Protein AF-A0A0Q5UVK5-F1 (afdb_monomer_lite)

pLDDT: mean 88.74, std 13.56, range [33.62, 98.88]

Sequence (224 aa):
MYAQTEKFVWGEKEKLEKIKKLQDSTQWDKEMFQGDLTQTRPKLEQDGMNFGVFPGFKYKQGLGAGTNAERNYFGKTLYWNYFFGEKNNVNQEYLKDKNSEVFFTIVILTDTLDFSNEKYNMAYNVVSRNYPDKLGNGLLKTKNNSIEYTAFLTGDRKQFALVNLRLFDLDQGRLILIAPQKDGSLRSMQLQLPLTEYEKINDHIRSVIKQDEVKSFFLAKGNI

Secondary structure (DSSP, 8-state):
-----S-----HHHHHHHHHHHH-TTSB-HHHHHHHHHPPPPGGGTSSS-------B-----EEEEEEEEEEETTEEEEEEEEEEE--TTTHHHHTT-SEEEEEEEEEEES---GGGTTTTEEEEEEGGGTTSEEEEEEEE-SS-EEEEEEEE-TT--EEEEETTEEEEGGG-SEEEEEEBTTS-EEEEEE---S--GGGHHHHHHHHTTSHHHHHHHHSTTB-

Structure (mmCIF, N/CA/C/O backbone):
data_AF-A0A0Q5UVK5-F1
#
_entry.id   AF-A0A0Q5UVK5-F1
#
loop_
_atom_site.group_PDB
_atom_site.id
_atom_site.type_symbol
_atom_site.label_atom_id
_atom_site.label_alt_id
_atom_site.label_comp_id
_atom_site.label_asym_id
_atom_site.label_entity_id
_atom_site.label_seq_id
_atom_site.pdbx_PDB_ins_code
_atom_site.Cartn_x
_atom_site.Cartn_y
_atom_site.Cartn_z
_atom_site.occupancy
_atom_site.B_iso_or_equiv
_atom_site.auth_seq_id
_atom_site.auth_comp_id
_atom_site.auth_asym_id
_atom_site.auth_atom_id
_atom_site.pdbx_PDB_model_num
ATOM 1 N N . MET A 1 1 ? -2.592 -24.708 6.202 1.00 33.62 1 MET A N 1
ATOM 2 C CA . MET A 1 1 ? -3.985 -24.393 6.582 1.00 33.62 1 MET A CA 1
ATOM 3 C C . MET A 1 1 ? -4.003 -24.285 8.104 1.00 33.62 1 MET A C 1
ATOM 5 O O . MET A 1 1 ? -3.855 -25.305 8.758 1.00 33.62 1 MET A O 1
ATOM 9 N N . TYR A 1 2 ? -4.008 -23.077 8.676 1.00 34.06 2 TYR A N 1
ATOM 10 C CA . TYR A 1 2 ? -3.975 -22.898 10.135 1.00 34.06 2 TYR A CA 1
ATOM 11 C C . TYR A 1 2 ? -5.380 -22.569 10.634 1.00 34.06 2 TYR A C 1
ATOM 13 O O . TYR A 1 2 ? -5.931 -21.521 10.297 1.00 34.06 2 TYR A O 1
ATOM 21 N N . ALA A 1 3 ? -5.948 -23.502 11.399 1.00 34.84 3 ALA A N 1
ATOM 22 C CA . ALA A 1 3 ? -7.244 -23.377 12.046 1.00 34.84 3 ALA A CA 1
ATOM 23 C C . ALA A 1 3 ? -7.268 -22.159 12.984 1.00 34.84 3 ALA A C 1
ATOM 25 O O . ALA A 1 3 ? -6.339 -21.924 13.758 1.00 34.84 3 ALA A O 1
ATOM 26 N N . GLN A 1 4 ? -8.330 -21.363 12.878 1.00 40.25 4 GLN A N 1
ATOM 27 C CA . GLN A 1 4 ? -8.610 -20.245 13.768 1.00 40.25 4 GLN A CA 1
ATOM 28 C C . GLN A 1 4 ? -9.192 -20.795 15.076 1.00 40.25 4 GLN A C 1
ATOM 30 O O . GLN A 1 4 ? -10.376 -21.103 15.138 1.00 40.25 4 GLN A O 1
ATOM 35 N N . THR A 1 5 ? -8.373 -20.930 16.115 1.00 38.66 5 THR A N 1
ATOM 36 C CA . THR A 1 5 ? -8.866 -21.103 17.488 1.00 38.66 5 THR A CA 1
ATOM 37 C C . THR A 1 5 ? -9.286 -19.744 18.045 1.00 38.66 5 THR A C 1
ATOM 39 O O . THR A 1 5 ? -8.517 -18.789 17.938 1.00 38.66 5 THR A O 1
ATOM 42 N N . GLU A 1 6 ? -10.525 -19.699 18.540 1.00 44.03 6 GLU A N 1
ATOM 43 C CA . GLU A 1 6 ? -11.244 -18.653 19.290 1.00 44.03 6 GLU A CA 1
ATOM 44 C C . GLU A 1 6 ? -10.470 -17.345 19.530 1.00 44.03 6 GLU A C 1
ATOM 46 O O . GLU A 1 6 ? -9.555 -17.268 20.345 1.00 44.03 6 GLU A O 1
ATOM 51 N N . LYS A 1 7 ? -10.846 -16.299 18.783 1.00 52.81 7 LYS A N 1
ATOM 52 C CA . LYS A 1 7 ? -10.187 -14.985 18.769 1.00 52.81 7 LYS A CA 1
ATOM 53 C C . LYS A 1 7 ? -11.187 -13.911 19.183 1.00 52.81 7 LYS A C 1
ATOM 55 O O . LYS A 1 7 ? -12.382 -14.066 18.941 1.00 52.81 7 LYS A O 1
ATOM 60 N N . PHE A 1 8 ? -10.704 -12.780 19.693 1.00 54.09 8 PHE A N 1
ATOM 61 C CA . PHE A 1 8 ? -11.435 -11.521 19.546 1.00 54.09 8 PHE A CA 1
ATOM 62 C C . PHE A 1 8 ? -11.555 -11.243 18.040 1.00 54.09 8 PHE A C 1
ATOM 64 O O . PHE A 1 8 ? -10.640 -10.723 17.403 1.00 54.09 8 PHE A O 1
ATOM 71 N N . VAL A 1 9 ? -12.636 -11.734 17.440 1.00 62.62 9 VAL A N 1
ATOM 72 C CA . VAL A 1 9 ? -12.973 -11.507 16.041 1.00 62.62 9 VAL A CA 1
ATOM 73 C C . VAL A 1 9 ? -13.818 -10.250 16.026 1.00 62.62 9 VAL A C 1
ATOM 75 O O . VAL A 1 9 ? -14.832 -10.190 16.712 1.00 62.62 9 VAL A O 1
ATOM 78 N N . TRP A 1 10 ? -13.414 -9.254 15.242 1.00 75.94 10 TRP A N 1
ATOM 79 C CA . TRP A 1 10 ? -14.305 -8.162 14.878 1.00 75.94 10 TRP A CA 1
ATOM 80 C C . TRP A 1 10 ? -15.454 -8.746 14.046 1.00 75.94 10 TRP A C 1
ATOM 82 O O . TRP A 1 10 ? -15.340 -8.919 12.833 1.00 75.94 10 TRP A O 1
ATOM 92 N N . GLY A 1 11 ? -16.511 -9.177 14.721 1.00 84.56 11 GLY A N 1
ATOM 93 C CA . GLY A 1 11 ? -17.600 -9.940 14.149 1.00 84.56 11 GLY A CA 1
ATOM 94 C C . GLY A 1 11 ? -18.732 -9.048 13.666 1.00 84.56 11 GLY A C 1
ATOM 95 O O . GLY A 1 11 ? -18.636 -7.821 13.606 1.00 84.56 11 GLY A O 1
ATOM 96 N N . GLU A 1 12 ? -19.841 -9.687 13.311 1.00 89.31 12 GLU A N 1
ATOM 97 C CA . GLU A 1 12 ? -21.036 -8.987 12.839 1.00 89.31 12 GLU A CA 1
ATOM 98 C C . GLU A 1 12 ? -21.585 -8.016 13.891 1.00 89.31 12 GLU A C 1
ATOM 100 O O . GLU A 1 12 ? -21.982 -6.896 13.575 1.00 89.31 12 GLU A O 1
ATOM 105 N N . LYS A 1 13 ? -21.535 -8.411 15.168 1.00 91.88 13 LYS A N 1
ATOM 106 C CA . LYS A 1 13 ? -21.974 -7.571 16.281 1.00 91.88 13 LYS A CA 1
ATOM 107 C C . LYS A 1 13 ? -21.169 -6.271 16.348 1.00 91.88 13 LYS A C 1
ATOM 109 O O . LYS A 1 13 ? -21.760 -5.195 16.380 1.00 91.88 13 LYS A O 1
ATOM 114 N N . GLU A 1 14 ? -19.841 -6.353 16.312 1.00 90.31 14 GLU A N 1
ATOM 115 C CA . GLU A 1 14 ? -18.941 -5.198 16.376 1.00 90.31 14 GLU A CA 1
ATOM 116 C C . GLU A 1 14 ? -19.101 -4.289 15.146 1.00 90.31 14 GLU A C 1
ATOM 118 O O . GLU A 1 14 ? -19.080 -3.061 15.267 1.00 90.31 14 GLU A O 1
ATOM 123 N N . LYS A 1 15 ? -19.326 -4.870 13.958 1.00 90.50 15 LYS A N 1
ATOM 124 C CA . LYS A 1 15 ? -19.638 -4.120 12.728 1.00 90.50 15 LYS A CA 1
ATOM 125 C C . LYS A 1 15 ? -20.948 -3.338 12.853 1.00 90.50 15 LYS A C 1
ATOM 127 O O . LYS A 1 15 ? -20.983 -2.151 12.527 1.00 90.50 15 LYS A O 1
ATOM 132 N N . LEU A 1 16 ? -22.008 -3.962 13.366 1.00 93.00 16 LEU A N 1
ATOM 133 C CA . LEU A 1 16 ? -23.299 -3.302 13.581 1.00 93.00 16 LEU A CA 1
ATOM 134 C C . LEU A 1 16 ? -23.213 -2.210 14.654 1.00 93.00 16 LEU A C 1
ATOM 136 O O . LEU A 1 16 ? -23.770 -1.125 14.483 1.00 93.00 16 LEU A O 1
ATOM 140 N N . GLU A 1 17 ? -22.492 -2.459 15.748 1.00 91.50 17 GLU A N 1
ATOM 141 C CA . GLU A 1 17 ? -22.242 -1.454 16.786 1.00 91.50 17 GLU A CA 1
ATOM 142 C C . GLU A 1 17 ? -21.456 -0.254 16.247 1.00 91.50 17 GLU A C 1
ATOM 144 O O . GLU A 1 17 ? -21.794 0.888 16.564 1.00 91.50 17 GLU A O 1
ATOM 149 N N . LYS A 1 18 ? -20.451 -0.485 15.393 1.00 91.00 18 LYS A N 1
ATOM 150 C CA . LYS A 1 18 ? -19.712 0.583 14.705 1.00 91.00 18 LYS A CA 1
ATOM 151 C C . LYS A 1 18 ? -20.648 1.473 13.887 1.00 91.00 18 LYS A C 1
ATOM 153 O O . LYS A 1 18 ? -20.568 2.693 14.006 1.00 91.00 18 LYS A O 1
ATOM 158 N N . ILE A 1 19 ? -21.541 0.886 13.086 1.00 91.94 19 ILE A N 1
ATOM 159 C CA . ILE A 1 19 ? -22.500 1.647 12.267 1.00 91.94 19 ILE A CA 1
ATOM 160 C C . ILE A 1 19 ? -23.395 2.515 13.158 1.00 91.94 19 ILE A C 1
ATOM 162 O O . ILE A 1 19 ? -23.532 3.710 12.902 1.00 91.94 19 ILE A O 1
ATOM 166 N N . LYS A 1 20 ? -23.937 1.946 14.244 1.00 93.56 20 LYS A N 1
ATOM 167 C CA . LYS A 1 20 ? -24.764 2.692 15.206 1.00 93.56 20 LYS A CA 1
ATOM 168 C C . LYS A 1 20 ? -24.005 3.873 15.817 1.00 93.56 20 LYS A C 1
ATOM 170 O O . LYS A 1 20 ? -24.542 4.973 15.863 1.00 93.56 20 LYS A O 1
ATOM 175 N N . LYS A 1 21 ? -22.745 3.676 16.226 1.00 91.19 21 LYS A N 1
ATOM 176 C CA . LYS A 1 21 ? -21.894 4.750 16.773 1.00 91.19 21 LYS A CA 1
ATOM 177 C C . LYS A 1 21 ? -21.613 5.858 15.759 1.00 91.19 21 LYS A C 1
ATOM 179 O O . LYS A 1 21 ? -21.590 7.021 16.134 1.00 91.19 21 LYS A O 1
ATOM 184 N N . LEU A 1 22 ? -21.409 5.518 14.486 1.00 90.62 22 LEU A N 1
ATOM 185 C CA . LEU A 1 22 ? -21.203 6.516 13.430 1.00 90.62 22 LEU A CA 1
ATOM 186 C C . LEU A 1 22 ? -22.467 7.350 13.165 1.00 90.62 22 LEU A C 1
ATOM 188 O O . LEU A 1 22 ? -22.357 8.516 12.799 1.00 90.62 22 LEU A O 1
ATOM 192 N N . GLN A 1 23 ? -23.656 6.784 13.386 1.00 92.25 23 GLN A N 1
ATOM 193 C CA . GLN A 1 23 ? -24.941 7.477 13.229 1.00 92.25 23 GLN A CA 1
ATOM 194 C C . GLN A 1 23 ? -25.357 8.297 14.464 1.00 92.25 23 GLN A C 1
ATOM 196 O O . GLN A 1 23 ? -26.231 9.155 14.357 1.00 92.25 23 GLN A O 1
ATOM 201 N N . ASP A 1 24 ? -24.737 8.060 15.622 1.00 93.88 24 ASP A N 1
ATOM 202 C CA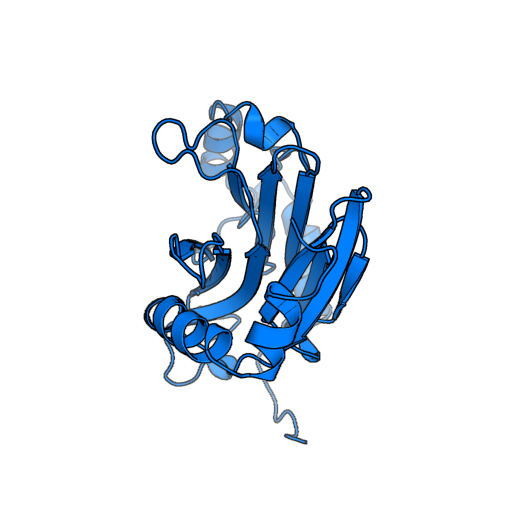 . ASP A 1 24 ? -25.027 8.761 16.873 1.00 93.88 24 ASP A CA 1
ATOM 203 C C . ASP A 1 24 ? -24.059 9.934 17.092 1.00 93.88 24 ASP A C 1
ATOM 205 O O . ASP A 1 24 ? -22.902 9.760 17.481 1.00 93.88 24 ASP A O 1
ATOM 209 N N . SER A 1 25 ? -24.556 11.157 16.894 1.00 93.50 25 SER A N 1
ATOM 210 C CA . SER A 1 25 ? -23.757 12.380 17.029 1.00 93.50 25 SER A CA 1
ATOM 211 C C . SER A 1 25 ? -23.243 12.657 18.445 1.00 93.50 25 SER A C 1
ATOM 213 O O . SER A 1 25 ? -22.324 13.464 18.615 1.00 93.50 25 SER A O 1
ATOM 215 N N . THR A 1 26 ? -23.775 11.975 19.466 1.00 94.31 26 THR A N 1
ATOM 216 C CA . THR A 1 26 ? -23.253 12.047 20.840 1.00 94.31 26 THR A CA 1
ATOM 217 C C . THR A 1 26 ? -21.945 11.273 21.012 1.00 94.31 26 THR A C 1
ATOM 219 O O . THR A 1 26 ? -21.185 11.558 21.936 1.00 94.31 26 THR A O 1
ATOM 222 N N . GLN A 1 27 ? -21.654 10.332 20.108 1.00 93.31 27 GLN A N 1
ATOM 223 C CA . GLN A 1 27 ? -20.454 9.490 20.127 1.00 93.31 27 GLN A CA 1
ATOM 224 C C . GLN A 1 27 ? -19.312 10.054 19.274 1.00 93.31 27 GLN A C 1
ATOM 226 O O . GLN A 1 27 ? -18.203 9.511 19.287 1.00 93.31 27 GLN A O 1
ATOM 231 N N . TRP A 1 28 ? -19.568 11.124 18.517 1.00 93.06 28 TRP A N 1
ATOM 232 C CA . TRP A 1 28 ? -18.586 11.705 17.612 1.00 93.06 28 TRP A CA 1
ATOM 233 C C . TRP A 1 28 ? -17.439 12.383 18.359 1.00 93.06 28 TRP A C 1
ATOM 235 O O . TRP A 1 28 ? -17.626 13.124 19.328 1.00 93.06 28 TRP A O 1
ATOM 245 N N . ASP A 1 29 ? -16.234 12.191 17.839 1.00 92.62 29 ASP A N 1
ATOM 246 C CA . ASP A 1 29 ? -15.060 12.959 18.207 1.00 92.62 29 ASP A CA 1
ATOM 247 C C . ASP A 1 29 ? -15.115 14.336 17.527 1.00 92.62 29 ASP A C 1
ATOM 249 O O . ASP A 1 29 ? -14.643 14.538 16.407 1.00 92.62 29 ASP A O 1
ATOM 253 N N . LYS A 1 30 ? -15.760 15.289 18.209 1.00 92.31 30 LYS A N 1
ATOM 254 C CA . LYS A 1 30 ? -15.963 16.655 17.705 1.00 92.31 30 LYS A CA 1
ATOM 255 C C . LYS A 1 30 ? -14.652 17.407 17.483 1.00 92.31 30 LYS A C 1
ATOM 257 O O . LYS A 1 30 ? -14.585 18.236 16.582 1.00 92.31 30 LYS A O 1
ATOM 262 N N . GLU A 1 31 ? -13.633 17.127 18.291 1.00 92.00 31 GLU A N 1
ATOM 263 C CA . GLU A 1 31 ? -12.322 17.767 18.172 1.00 92.00 31 GLU A CA 1
ATOM 264 C C . GLU A 1 31 ? -11.623 17.302 16.893 1.00 92.00 31 GLU A C 1
ATOM 266 O O . GLU A 1 31 ? -11.205 18.125 16.076 1.00 92.00 31 GLU A O 1
ATOM 271 N N . MET A 1 32 ? -11.598 15.986 16.662 1.00 89.50 32 MET A N 1
ATOM 272 C CA . MET A 1 32 ? -11.056 15.399 15.438 1.00 89.50 32 MET A CA 1
ATOM 273 C C . MET A 1 32 ? -11.801 15.885 14.187 1.00 89.50 32 MET A C 1
ATOM 275 O O . MET A 1 32 ? -11.169 16.274 13.206 1.00 89.50 32 MET A O 1
ATOM 279 N N . PHE A 1 33 ? -13.136 15.912 14.234 1.00 91.06 33 PHE A N 1
ATOM 280 C CA . PHE A 1 33 ? -13.962 16.375 13.119 1.00 91.06 33 PHE A CA 1
ATOM 281 C C . PHE A 1 33 ? -13.711 17.851 12.779 1.00 91.06 33 PHE A C 1
ATOM 283 O O . PHE A 1 33 ? -13.552 18.199 11.610 1.00 91.06 33 PHE A O 1
ATOM 290 N N . GLN A 1 34 ? -13.615 18.722 13.790 1.00 91.50 34 GLN A N 1
ATOM 291 C CA . GLN A 1 34 ? -13.322 20.138 13.569 1.00 91.50 34 GLN A CA 1
ATOM 292 C C . GLN A 1 34 ? -11.908 20.349 13.012 1.00 91.50 34 GLN A C 1
ATOM 294 O O . GLN A 1 34 ? -11.711 21.189 12.133 1.00 91.50 34 GLN A O 1
ATOM 299 N N . GLY A 1 35 ? -10.934 19.561 13.478 1.00 88.88 35 GLY A N 1
ATOM 300 C CA . GLY A 1 35 ? -9.592 19.532 12.900 1.00 88.88 35 GLY A CA 1
ATOM 301 C C . GLY A 1 35 ? -9.621 19.208 11.405 1.00 88.88 35 GLY A C 1
ATOM 302 O O . GLY A 1 35 ? -9.049 19.945 10.605 1.00 88.88 35 GLY A O 1
ATOM 303 N N . ASP A 1 36 ? -10.363 18.173 11.011 1.00 87.56 36 ASP A N 1
ATOM 304 C CA . ASP A 1 36 ? -10.471 17.754 9.609 1.00 87.56 36 ASP A CA 1
ATOM 305 C C . ASP A 1 36 ? -11.130 18.805 8.704 1.00 87.56 36 ASP A C 1
ATOM 307 O O . ASP A 1 36 ? -10.728 18.948 7.549 1.00 87.56 36 ASP A O 1
ATOM 311 N N . LEU A 1 37 ? -12.108 19.562 9.217 1.00 88.12 37 LEU A N 1
ATOM 312 C CA . LEU A 1 37 ? -12.766 20.652 8.481 1.00 88.12 37 LEU A CA 1
ATOM 313 C C . LEU A 1 37 ? -11.824 21.822 8.166 1.00 88.12 37 LEU A C 1
ATOM 315 O O . LEU A 1 37 ? -12.062 22.560 7.213 1.00 88.12 37 LEU A O 1
ATOM 319 N N . THR A 1 38 ? -10.774 22.010 8.966 1.00 86.44 38 THR A N 1
ATOM 320 C CA . THR A 1 38 ? -9.855 23.155 8.840 1.00 86.44 38 THR A CA 1
ATOM 321 C C . THR A 1 38 ? -8.577 22.837 8.070 1.00 86.44 38 THR A C 1
ATOM 323 O O . THR A 1 38 ? -7.815 23.748 7.746 1.00 86.44 38 THR A O 1
ATOM 326 N N . GLN A 1 39 ? -8.332 21.567 7.738 1.00 79.31 39 GLN A N 1
ATOM 327 C CA . GLN A 1 39 ? -7.142 21.171 6.993 1.00 79.31 39 GLN A CA 1
ATOM 328 C C . GLN A 1 39 ? -7.264 21.483 5.498 1.00 79.31 39 GLN A C 1
ATOM 330 O O . GLN A 1 39 ? -8.091 20.916 4.781 1.00 79.31 39 GLN A O 1
ATOM 335 N N . THR A 1 40 ? -6.357 22.323 4.997 1.00 67.94 40 THR A N 1
ATOM 336 C CA . THR A 1 40 ? -6.152 22.518 3.558 1.00 67.94 40 THR A CA 1
ATOM 337 C C . THR A 1 40 ? -5.405 21.319 2.978 1.00 67.94 40 THR A C 1
ATOM 339 O O . THR A 1 40 ? -4.272 21.041 3.371 1.00 67.94 40 THR A O 1
ATOM 342 N N . ARG A 1 41 ? -6.015 20.616 2.019 1.00 68.31 41 ARG A N 1
ATOM 343 C CA . ARG A 1 41 ? -5.406 19.436 1.386 1.00 68.31 41 ARG A CA 1
ATOM 344 C C . ARG A 1 41 ? -4.606 19.807 0.136 1.00 68.31 41 ARG A C 1
ATOM 346 O O . ARG A 1 41 ? -5.061 20.662 -0.629 1.00 68.31 41 ARG A O 1
ATOM 353 N N . PRO A 1 42 ? -3.446 19.173 -0.112 1.00 63.50 42 PRO A N 1
ATOM 354 C CA . PRO A 1 42 ? -2.701 19.338 -1.354 1.00 63.50 42 PRO A CA 1
ATOM 355 C C . PRO A 1 42 ? -3.561 19.046 -2.588 1.00 63.50 42 PRO A C 1
ATOM 357 O O . PRO A 1 42 ? -4.343 18.101 -2.602 1.00 63.50 42 PRO A O 1
ATOM 360 N N . LYS A 1 43 ? -3.360 19.813 -3.665 1.00 59.88 43 LYS A N 1
ATOM 361 C CA . LYS A 1 43 ? -4.094 19.652 -4.931 1.00 59.88 43 LYS A CA 1
ATOM 362 C C . LYS A 1 43 ? -3.966 18.243 -5.526 1.00 59.88 43 LYS A C 1
ATOM 364 O O . LYS A 1 43 ? -4.927 17.729 -6.070 1.00 59.88 43 LYS A O 1
ATOM 369 N N . LEU A 1 44 ? -2.814 17.587 -5.381 1.00 57.72 44 LEU A N 1
ATOM 370 C CA . LEU A 1 44 ? -2.615 16.236 -5.915 1.00 57.72 44 LEU A CA 1
ATOM 371 C C . LEU A 1 44 ? -3.389 15.151 -5.143 1.00 57.72 44 LEU A C 1
ATOM 373 O O . LEU A 1 44 ? -3.720 14.121 -5.718 1.00 57.72 44 LEU A O 1
ATOM 377 N N . GLU A 1 45 ? -3.738 15.392 -3.873 1.00 59.16 45 GLU A N 1
ATOM 378 C CA . GLU A 1 45 ? -4.691 14.540 -3.142 1.00 59.16 45 GLU A CA 1
ATOM 379 C C . GLU A 1 45 ? -6.131 14.708 -3.660 1.00 59.16 45 GLU A C 1
ATOM 381 O O . GLU A 1 45 ? -6.992 13.897 -3.326 1.00 59.16 45 GLU A O 1
ATOM 386 N N . GLN A 1 46 ? -6.391 15.739 -4.476 1.00 59.59 46 GLN A N 1
ATOM 387 C CA . GLN A 1 46 ? -7.684 15.998 -5.122 1.00 59.59 46 GLN A CA 1
ATOM 388 C C . GLN A 1 46 ? -7.771 15.420 -6.546 1.00 59.59 46 GLN A C 1
ATOM 390 O O . GLN A 1 46 ? -8.862 15.309 -7.094 1.00 59.59 46 GLN A O 1
ATOM 395 N N . ASP A 1 47 ? -6.635 15.052 -7.153 1.00 63.62 47 ASP A N 1
ATOM 396 C CA . ASP A 1 47 ? -6.583 14.466 -8.502 1.00 63.62 47 ASP A CA 1
ATOM 397 C C . ASP A 1 47 ? -6.925 12.958 -8.506 1.00 63.62 47 ASP A C 1
ATOM 399 O O . ASP A 1 47 ? -7.054 12.368 -9.575 1.00 63.62 47 ASP A O 1
ATOM 403 N N . GLY A 1 48 ? -7.051 12.330 -7.330 1.00 68.81 48 GLY A N 1
ATOM 404 C CA . GLY A 1 48 ? -7.437 10.925 -7.157 1.00 68.81 48 GLY A CA 1
ATOM 405 C C . GLY A 1 48 ? -8.778 10.763 -6.434 1.00 68.81 48 GLY A C 1
ATOM 406 O O . GLY A 1 48 ? -9.695 11.571 -6.580 1.00 68.81 48 GLY A O 1
ATOM 407 N N . MET A 1 49 ? -8.907 9.716 -5.610 1.00 75.00 49 MET A N 1
ATOM 408 C CA . MET A 1 49 ? -10.083 9.562 -4.750 1.00 75.00 49 MET A CA 1
ATOM 409 C C . MET A 1 49 ? -10.103 10.666 -3.685 1.00 75.00 49 MET A C 1
ATOM 411 O O . MET A 1 49 ? -9.305 10.660 -2.748 1.00 75.00 49 MET A O 1
ATOM 415 N N . ASN A 1 50 ? -11.038 11.605 -3.835 1.00 74.12 50 ASN A N 1
ATOM 416 C CA . ASN A 1 50 ? -11.184 12.741 -2.932 1.00 74.12 50 ASN A CA 1
ATOM 417 C C . ASN A 1 50 ? -11.447 12.290 -1.493 1.00 74.12 50 ASN A C 1
ATOM 419 O O . ASN A 1 50 ? -12.404 11.563 -1.214 1.00 74.12 50 ASN A O 1
ATOM 423 N N . PHE A 1 51 ? -10.639 12.787 -0.559 1.00 76.00 51 PHE A N 1
ATOM 424 C CA . PHE A 1 51 ? -10.893 12.580 0.859 1.00 76.00 51 PHE A CA 1
ATOM 425 C C . PHE A 1 51 ? -12.072 13.451 1.308 1.00 76.00 51 PHE A C 1
ATOM 427 O O . PHE A 1 51 ? -11.979 14.680 1.334 1.00 76.00 51 PHE A O 1
ATOM 434 N N . GLY A 1 52 ? -13.163 12.809 1.723 1.00 81.56 52 GLY A N 1
ATOM 435 C CA . GLY A 1 52 ? -14.283 13.472 2.388 1.00 81.56 52 GLY A CA 1
ATOM 436 C C . GLY A 1 52 ? -14.062 13.608 3.896 1.00 81.56 52 GLY A C 1
ATOM 437 O O . GLY A 1 52 ? -13.507 12.715 4.536 1.00 81.56 52 GLY A O 1
ATOM 438 N N . VAL A 1 53 ? -14.501 14.725 4.475 1.00 86.81 53 VAL A N 1
ATOM 439 C CA . VAL A 1 53 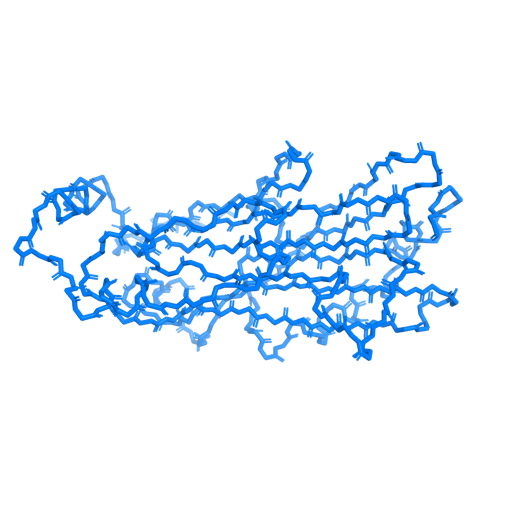? -14.498 14.928 5.929 1.00 86.81 53 VAL A CA 1
ATOM 440 C C . VAL A 1 53 ? -15.801 14.375 6.497 1.00 86.81 53 VAL A C 1
ATOM 442 O O . VAL A 1 53 ? -16.878 14.891 6.207 1.00 86.81 53 VAL A O 1
ATOM 445 N N . PHE A 1 54 ? -15.696 13.320 7.301 1.00 88.81 54 PHE A N 1
ATOM 446 C CA . PHE A 1 54 ? -16.833 12.653 7.932 1.00 88.81 54 PHE A CA 1
ATOM 447 C C . PHE A 1 54 ? -16.612 12.566 9.445 1.00 88.81 54 PHE A C 1
ATOM 449 O O . PHE A 1 54 ? -15.469 12.401 9.881 1.00 88.81 54 PHE A O 1
ATOM 456 N N . PRO A 1 55 ? -17.676 12.651 10.258 1.00 87.81 55 PRO A N 1
ATOM 457 C CA . PRO A 1 55 ? -17.555 12.419 11.687 1.00 87.81 55 PRO A CA 1
ATOM 458 C C . PRO A 1 55 ? -17.154 10.965 11.975 1.00 87.81 55 PRO A C 1
ATOM 460 O O . PRO A 1 55 ? -17.640 10.029 11.341 1.00 87.81 55 PRO A O 1
ATOM 463 N N . GLY A 1 56 ? -16.279 10.781 12.961 1.00 87.19 56 GLY A N 1
ATOM 464 C CA . GLY A 1 56 ? -15.885 9.479 13.504 1.00 87.19 56 GLY A CA 1
ATOM 465 C C . GLY A 1 56 ? -16.016 9.468 15.025 1.00 87.19 56 GLY A C 1
ATOM 466 O O . GLY A 1 56 ? -16.215 10.514 15.632 1.00 87.19 56 GLY A O 1
ATOM 467 N N . PHE A 1 57 ? -15.912 8.300 15.658 1.00 88.94 57 PHE A N 1
ATOM 468 C CA . PHE A 1 57 ? -15.847 8.177 17.123 1.00 88.94 57 PHE A CA 1
ATOM 469 C C . PHE A 1 57 ? -14.390 8.167 17.608 1.00 88.94 57 PHE A C 1
ATOM 471 O O . PHE A 1 57 ? -13.472 8.052 16.803 1.00 88.94 57 PHE A O 1
ATOM 478 N N . LYS A 1 58 ? -14.156 8.268 18.921 1.00 88.25 58 LYS A N 1
ATOM 479 C CA . LYS A 1 58 ? -12.798 8.260 19.494 1.00 88.25 58 LYS A CA 1
ATOM 480 C C . LYS A 1 58 ? -12.099 6.909 19.302 1.00 88.25 58 LYS A C 1
ATOM 482 O O . LYS A 1 58 ? -12.656 5.866 19.641 1.00 88.25 58 LYS A O 1
ATOM 487 N N . TYR A 1 59 ? -10.851 6.931 18.839 1.00 87.25 59 TYR A N 1
ATOM 488 C CA . TYR A 1 59 ? -9.986 5.750 18.727 1.00 87.25 59 TYR A CA 1
ATOM 489 C C . TYR A 1 59 ? -8.505 6.130 18.859 1.00 87.25 59 TYR A C 1
ATOM 491 O O . TYR A 1 59 ? -8.123 7.288 18.692 1.00 87.25 59 TYR A O 1
ATOM 499 N N . LYS A 1 60 ? -7.649 5.138 19.134 1.00 83.50 60 LYS A N 1
ATOM 500 C CA . LYS A 1 60 ? -6.193 5.319 19.112 1.00 83.50 60 LYS A CA 1
ATOM 501 C C . LYS A 1 60 ? -5.680 5.189 17.677 1.00 83.50 60 LYS A C 1
ATOM 503 O O . LYS A 1 60 ? -5.895 4.160 17.037 1.00 83.50 60 LYS A O 1
ATOM 508 N N . GLN A 1 61 ? -4.995 6.220 17.187 1.00 79.50 61 GLN A N 1
ATOM 509 C CA . GLN A 1 61 ? -4.330 6.171 15.885 1.00 79.50 61 GLN A CA 1
ATOM 510 C C . GLN A 1 61 ? -3.217 5.109 15.878 1.00 79.50 61 GLN A C 1
ATOM 512 O O . GLN A 1 61 ? -2.628 4.807 16.913 1.00 79.50 61 GLN A O 1
ATOM 517 N N . GLY A 1 62 ? -2.966 4.524 14.709 1.00 86.69 62 GLY A N 1
ATOM 518 C CA . GLY A 1 62 ? -1.995 3.441 14.524 1.00 86.69 62 GLY A CA 1
ATOM 519 C C . GLY A 1 62 ? -1.977 2.970 13.073 1.00 86.69 62 GLY A C 1
ATOM 520 O O . GLY A 1 62 ? -2.075 1.775 12.798 1.00 86.69 62 GLY A O 1
ATOM 521 N N . LEU A 1 63 ? -1.989 3.925 12.145 1.00 93.69 63 LEU A N 1
ATOM 522 C CA . LEU A 1 63 ? -2.005 3.709 10.702 1.00 93.69 63 LEU A CA 1
ATOM 523 C C . LEU A 1 63 ? -1.006 4.682 10.085 1.00 93.69 63 LEU A C 1
ATOM 525 O O . LEU A 1 63 ? -1.037 5.869 10.404 1.00 93.69 63 LEU A O 1
ATOM 529 N N . GLY A 1 64 ? -0.154 4.180 9.203 1.00 94.50 64 GLY A N 1
ATOM 530 C CA . GLY A 1 64 ? 0.863 4.980 8.545 1.00 94.50 64 GLY A CA 1
ATOM 531 C C . GLY A 1 64 ? 1.150 4.505 7.131 1.00 94.50 64 GLY A C 1
ATOM 532 O O . GLY A 1 64 ? 0.650 3.474 6.670 1.00 94.50 64 GLY A O 1
ATOM 533 N N . ALA A 1 65 ? 1.968 5.294 6.449 1.00 95.56 65 ALA A N 1
ATOM 534 C CA . ALA A 1 65 ? 2.461 5.017 5.114 1.00 95.56 65 ALA A CA 1
ATOM 535 C C . ALA A 1 65 ? 3.960 5.291 5.051 1.00 95.56 65 ALA A C 1
ATOM 537 O O . ALA A 1 65 ? 4.478 6.114 5.806 1.00 95.56 65 ALA A O 1
ATOM 538 N N . GLY A 1 66 ? 4.642 4.637 4.122 1.00 94.69 66 GLY A N 1
ATOM 539 C CA . GLY A 1 66 ? 6.021 4.963 3.799 1.00 94.69 66 GLY A CA 1
ATOM 540 C C . GLY A 1 66 ? 6.312 4.771 2.323 1.00 94.69 66 GLY A C 1
ATOM 541 O O . GLY A 1 66 ? 5.581 4.091 1.601 1.00 94.69 66 GLY A O 1
ATOM 542 N N . THR A 1 67 ? 7.382 5.409 1.867 1.00 94.62 67 THR A N 1
ATOM 543 C CA . THR A 1 67 ? 7.806 5.391 0.467 1.00 94.62 67 THR A CA 1
ATOM 544 C C . THR A 1 67 ? 9.311 5.291 0.366 1.00 94.62 67 THR A C 1
ATOM 546 O O . THR A 1 67 ? 10.029 5.756 1.251 1.00 94.62 67 THR A O 1
ATOM 549 N N . ASN A 1 68 ? 9.804 4.720 -0.725 1.00 94.75 68 ASN A N 1
ATOM 550 C CA . ASN A 1 68 ? 11.219 4.769 -1.078 1.00 94.75 68 ASN A CA 1
ATOM 551 C C . ASN A 1 68 ? 11.363 4.497 -2.588 1.00 94.75 68 ASN A C 1
ATOM 553 O O . ASN A 1 68 ? 10.373 4.264 -3.285 1.00 94.75 68 ASN A O 1
ATOM 557 N N . ALA A 1 69 ? 12.581 4.576 -3.112 1.00 94.38 69 ALA A N 1
ATOM 558 C CA . ALA A 1 69 ? 12.850 4.347 -4.522 1.00 94.38 69 ALA A CA 1
ATOM 559 C C . ALA A 1 69 ? 14.232 3.729 -4.761 1.00 94.38 69 ALA A C 1
ATOM 561 O O . ALA A 1 69 ? 15.174 3.918 -3.990 1.00 94.38 69 ALA A O 1
ATOM 562 N N . GLU A 1 70 ? 14.356 3.034 -5.889 1.00 95.31 70 GLU A N 1
ATOM 563 C CA . GLU A 1 70 ? 15.616 2.591 -6.473 1.00 95.31 70 GLU A CA 1
ATOM 564 C C . GLU A 1 70 ? 15.811 3.332 -7.795 1.00 95.31 70 GLU A C 1
ATOM 566 O O . GLU A 1 70 ? 15.105 3.078 -8.771 1.00 95.31 70 GLU A O 1
ATOM 571 N N . ARG A 1 71 ? 16.736 4.297 -7.810 1.00 91.56 71 ARG A N 1
ATOM 572 C CA . ARG A 1 71 ? 16.913 5.220 -8.943 1.00 91.56 71 ARG A CA 1
ATOM 573 C C . ARG A 1 71 ? 17.738 4.625 -10.078 1.00 91.56 71 ARG A C 1
ATOM 575 O O . ARG A 1 71 ? 17.638 5.117 -11.196 1.00 91.56 71 ARG A O 1
ATOM 582 N N . ASN A 1 72 ? 18.527 3.586 -9.802 1.00 91.50 72 ASN A N 1
ATOM 583 C CA . ASN A 1 72 ? 19.365 2.931 -10.800 1.00 91.50 72 ASN A CA 1
ATOM 584 C C . ASN A 1 72 ? 19.112 1.419 -10.844 1.00 91.50 72 ASN A C 1
ATOM 586 O O . ASN A 1 72 ? 20.020 0.595 -10.725 1.00 91.50 72 ASN A O 1
ATOM 590 N N . TYR A 1 73 ? 17.850 1.045 -11.030 1.00 95.12 73 TYR A N 1
ATOM 591 C CA . TYR A 1 73 ? 17.458 -0.333 -11.272 1.00 95.12 73 TYR A CA 1
ATOM 592 C C . TYR A 1 73 ? 17.727 -0.697 -12.737 1.00 95.12 73 TYR A C 1
ATOM 594 O O . TYR A 1 73 ? 16.843 -0.592 -13.584 1.00 95.12 73 TYR A O 1
ATOM 602 N N . PHE A 1 74 ? 18.970 -1.067 -13.060 1.00 94.81 74 PHE A N 1
ATOM 603 C CA . PHE A 1 74 ? 19.403 -1.368 -14.436 1.00 94.81 74 PHE A CA 1
ATOM 604 C C . PHE A 1 74 ? 19.070 -0.233 -15.427 1.00 94.81 74 PHE A C 1
ATOM 606 O O . PHE A 1 74 ? 18.526 -0.466 -16.506 1.00 94.81 74 PHE A O 1
ATOM 613 N N . GLY A 1 75 ? 19.349 1.016 -15.037 1.00 92.81 75 GLY A N 1
ATOM 614 C CA . GLY A 1 75 ? 19.023 2.204 -15.835 1.00 92.81 75 GLY A CA 1
ATOM 615 C C . GLY A 1 75 ? 17.546 2.620 -15.810 1.00 92.81 75 GLY A C 1
ATOM 616 O O . GLY A 1 75 ? 17.174 3.565 -16.500 1.00 92.81 75 GLY A O 1
ATOM 617 N N . LYS A 1 76 ? 16.703 1.942 -15.022 1.00 94.12 76 LYS A N 1
ATOM 618 C CA . LYS A 1 76 ? 15.311 2.320 -14.749 1.00 94.12 76 LYS A CA 1
ATOM 619 C C . LYS A 1 76 ? 15.148 2.806 -13.315 1.00 94.12 76 LYS A C 1
ATOM 621 O O . LYS A 1 76 ? 16.031 2.640 -12.474 1.00 94.12 76 LYS A O 1
ATOM 626 N N . THR A 1 77 ? 13.985 3.374 -13.025 1.00 94.88 77 THR A N 1
ATOM 627 C CA . THR A 1 77 ? 13.633 3.821 -11.684 1.00 94.88 77 THR A CA 1
ATOM 628 C C . THR A 1 77 ? 12.411 3.067 -11.171 1.00 94.88 77 THR A C 1
ATOM 630 O O . THR A 1 77 ? 11.371 3.023 -11.825 1.00 94.88 77 THR A O 1
ATOM 633 N N . LEU A 1 78 ? 12.534 2.486 -9.979 1.00 96.94 78 LEU A N 1
ATOM 634 C CA . LEU A 1 78 ? 11.418 1.895 -9.248 1.00 96.94 78 LEU A CA 1
ATOM 635 C C . LEU A 1 78 ? 11.054 2.804 -8.079 1.00 96.94 78 LEU A C 1
ATOM 637 O O . LEU A 1 78 ? 11.918 3.176 -7.290 1.00 96.94 78 LEU A O 1
ATOM 641 N N . TYR A 1 79 ? 9.778 3.129 -7.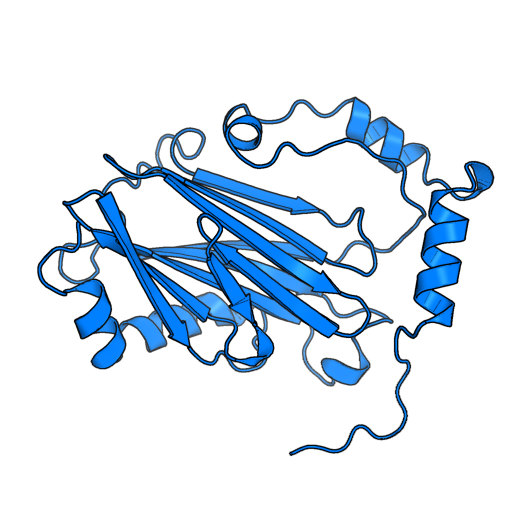953 1.00 95.94 79 TYR A N 1
ATOM 642 C CA . TYR A 1 79 ? 9.197 3.759 -6.774 1.00 95.94 79 TYR A CA 1
ATOM 643 C C . TYR A 1 79 ? 8.396 2.715 -6.010 1.00 95.94 79 TYR A C 1
ATOM 645 O O . TYR A 1 79 ? 7.782 1.848 -6.626 1.00 95.94 79 TYR A O 1
ATOM 653 N N . TRP A 1 80 ? 8.344 2.797 -4.688 1.00 96.81 80 TRP A N 1
ATOM 654 C CA . TRP A 1 80 ? 7.383 2.005 -3.938 1.00 96.81 80 TRP A CA 1
ATOM 655 C C . TRP A 1 80 ? 6.752 2.771 -2.793 1.00 96.81 80 TRP A C 1
ATOM 657 O O . TRP A 1 80 ? 7.367 3.641 -2.175 1.00 96.81 80 TRP A O 1
ATOM 667 N N . ASN A 1 81 ? 5.514 2.385 -2.509 1.00 97.25 81 ASN A N 1
ATOM 668 C CA . ASN A 1 81 ? 4.720 2.845 -1.387 1.00 97.25 81 ASN A CA 1
ATOM 669 C C . ASN A 1 81 ? 4.163 1.636 -0.632 1.00 97.25 81 ASN A C 1
ATOM 671 O O . ASN A 1 81 ? 3.929 0.570 -1.206 1.00 97.25 81 ASN A O 1
ATOM 675 N N . TYR A 1 82 ? 3.966 1.793 0.668 1.00 98.25 82 TYR A N 1
ATOM 676 C CA . TYR A 1 82 ? 3.343 0.782 1.505 1.00 98.25 82 TYR A CA 1
ATOM 677 C C . TYR A 1 82 ? 2.494 1.425 2.592 1.00 98.25 82 TYR A C 1
ATOM 679 O O . TYR A 1 82 ? 2.779 2.532 3.053 1.00 98.25 82 TYR A O 1
ATOM 687 N N . PHE A 1 83 ? 1.480 0.683 3.035 1.00 98.00 83 PHE A N 1
ATOM 688 C CA . PHE A 1 83 ? 0.614 1.055 4.147 1.00 98.00 83 PHE A CA 1
ATOM 689 C C . PHE A 1 83 ? 0.735 0.039 5.270 1.00 98.00 83 PHE A C 1
ATOM 691 O O . PHE A 1 83 ? 0.793 -1.176 5.037 1.00 98.00 83 PHE A O 1
ATOM 698 N N . PHE A 1 84 ? 0.760 0.540 6.500 1.00 97.38 84 PHE A N 1
ATOM 699 C CA . PHE A 1 84 ? 0.952 -0.290 7.675 1.00 97.38 84 PHE A CA 1
ATOM 700 C C . PHE A 1 84 ? 0.027 0.093 8.821 1.00 97.38 84 PHE A C 1
ATOM 702 O O . PHE A 1 84 ? -0.369 1.244 8.974 1.00 97.38 84 PHE A O 1
ATOM 709 N N . GLY A 1 85 ? -0.310 -0.897 9.641 1.00 95.81 85 GLY A N 1
ATOM 710 C CA . GLY A 1 85 ? -1.005 -0.695 10.902 1.00 95.81 85 GLY A CA 1
ATOM 711 C C . GLY A 1 85 ? -0.129 -1.093 12.080 1.00 95.81 85 GLY A C 1
ATOM 712 O O . GLY A 1 85 ? 0.551 -2.114 12.029 1.00 95.81 85 GLY A O 1
ATOM 713 N N . GLU A 1 86 ? -0.182 -0.321 13.154 1.00 95.69 86 GLU A N 1
ATOM 714 C CA . GLU A 1 86 ? 0.456 -0.667 14.422 1.00 95.69 86 GLU A CA 1
ATOM 715 C C . GLU A 1 86 ? -0.375 -1.691 15.205 1.00 95.69 86 GLU A C 1
ATOM 717 O O . GLU A 1 86 ? -1.565 -1.919 14.933 1.00 95.69 86 GLU A O 1
ATOM 722 N N . LYS A 1 87 ? 0.268 -2.314 16.194 1.00 93.56 87 LYS A N 1
ATOM 723 C CA . LYS A 1 87 ? -0.380 -3.198 17.157 1.00 93.56 87 LYS A CA 1
ATOM 724 C C . LYS A 1 87 ? -1.403 -2.438 17.998 1.00 93.56 87 LYS A C 1
ATOM 726 O O . LYS A 1 87 ? -1.115 -1.407 18.603 1.00 93.56 87 LYS A O 1
ATOM 731 N N . ASN A 1 88 ? -2.606 -2.992 18.069 1.00 90.31 88 ASN A N 1
ATOM 732 C CA . ASN A 1 88 ? -3.712 -2.514 18.881 1.00 90.31 88 ASN A CA 1
ATOM 733 C C . ASN A 1 88 ? -4.593 -3.687 19.344 1.00 90.31 88 ASN A C 1
ATOM 735 O O . ASN A 1 88 ? -4.367 -4.842 18.990 1.00 90.31 88 ASN A O 1
ATOM 739 N N . ASN A 1 89 ? -5.636 -3.379 20.109 1.00 88.94 89 ASN A N 1
ATOM 740 C CA . ASN A 1 89 ? -6.598 -4.349 20.635 1.00 88.94 89 ASN A CA 1
ATOM 741 C C . ASN A 1 89 ? -7.311 -5.203 19.565 1.00 88.94 89 ASN A C 1
ATOM 743 O O . ASN A 1 89 ? -7.784 -6.286 19.885 1.00 88.94 89 ASN A O 1
ATOM 747 N N . VAL A 1 90 ? -7.386 -4.749 18.310 1.00 88.44 90 VAL A N 1
ATOM 748 C CA . VAL A 1 90 ? -8.043 -5.474 17.209 1.00 88.44 90 VAL A CA 1
ATOM 749 C C . VAL A 1 90 ? -7.098 -6.472 16.533 1.00 88.44 90 VAL A C 1
ATOM 751 O O . VAL A 1 90 ? -7.551 -7.501 16.041 1.00 88.44 90 VAL A O 1
ATOM 754 N N . ASN A 1 91 ? -5.788 -6.201 16.488 1.00 90.88 91 ASN A N 1
ATOM 755 C CA . ASN A 1 91 ? -4.821 -7.041 15.765 1.00 90.88 91 ASN A CA 1
ATOM 756 C C . ASN A 1 91 ? -3.707 -7.653 16.634 1.00 90.88 91 ASN A C 1
ATOM 758 O O . ASN A 1 91 ? -2.906 -8.417 16.099 1.00 90.88 91 ASN A O 1
ATOM 762 N N . GLN A 1 92 ? -3.648 -7.382 17.942 1.00 91.81 92 GLN A N 1
ATOM 763 C CA . GLN A 1 92 ? -2.577 -7.875 18.821 1.00 91.81 92 GLN A CA 1
ATOM 764 C C . GLN A 1 92 ? -2.392 -9.399 18.773 1.00 91.81 92 GLN A C 1
ATOM 766 O O . GLN A 1 92 ? -1.261 -9.863 18.639 1.00 91.81 92 GLN A O 1
ATOM 771 N N . GLU A 1 93 ? -3.485 -10.166 18.756 1.00 90.44 93 GLU A N 1
ATOM 772 C CA . GLU A 1 93 ? -3.446 -11.634 18.666 1.00 90.44 93 GLU A CA 1
ATOM 773 C C . GLU A 1 93 ? -2.882 -12.124 17.326 1.00 90.44 93 GLU A C 1
ATOM 775 O O . GLU A 1 93 ? -2.193 -13.141 17.247 1.00 90.44 93 GLU A O 1
ATOM 780 N N . TYR A 1 94 ? -3.165 -11.390 16.246 1.00 91.19 94 TYR A N 1
ATOM 781 C CA . TYR A 1 94 ? -2.632 -11.698 14.921 1.00 91.19 94 TYR A CA 1
ATOM 782 C C . TYR A 1 94 ? -1.136 -11.379 14.830 1.00 91.19 94 TYR A C 1
ATOM 784 O O . TYR A 1 94 ? -0.376 -12.157 14.253 1.00 91.19 94 TYR A O 1
ATOM 792 N N . LEU A 1 95 ? -0.715 -10.252 15.411 1.00 92.81 95 LEU A N 1
ATOM 793 C CA . LEU A 1 95 ? 0.668 -9.783 15.347 1.00 92.81 95 LEU A CA 1
ATOM 794 C C . LEU A 1 95 ? 1.614 -10.518 16.295 1.00 92.81 95 LEU A C 1
ATOM 796 O O . LEU A 1 95 ? 2.812 -10.546 16.021 1.00 92.81 95 LEU A O 1
ATOM 800 N N . LYS A 1 96 ? 1.098 -11.115 17.377 1.00 92.81 96 LYS A N 1
ATOM 801 C CA . LYS A 1 96 ? 1.891 -11.797 18.408 1.00 92.81 96 LYS A CA 1
ATOM 802 C C . LYS A 1 96 ? 2.989 -10.877 18.959 1.00 92.81 96 LYS A C 1
ATOM 804 O O . LYS A 1 96 ? 2.698 -9.901 19.646 1.00 92.81 96 LYS A O 1
ATOM 809 N N . ASP A 1 97 ? 4.244 -11.157 18.635 1.00 94.69 97 ASP A N 1
ATOM 810 C CA . ASP A 1 97 ? 5.444 -10.434 19.042 1.00 94.69 97 ASP A CA 1
ATOM 811 C C . ASP A 1 97 ? 5.737 -9.190 18.183 1.00 94.69 97 ASP A C 1
ATOM 813 O O . ASP A 1 97 ? 6.368 -8.258 18.670 1.00 94.69 97 ASP A O 1
ATOM 817 N N . LYS A 1 98 ? 5.210 -9.096 16.957 1.00 95.50 98 LYS A N 1
ATOM 818 C CA . LYS A 1 98 ? 5.470 -7.971 16.033 1.00 95.50 98 LYS A CA 1
ATOM 819 C C . LYS A 1 98 ? 4.753 -6.697 16.443 1.00 95.50 98 LYS A C 1
ATOM 821 O O . LYS A 1 98 ? 3.616 -6.770 16.897 1.00 95.50 98 LYS A O 1
ATOM 826 N N . ASN A 1 99 ? 5.351 -5.529 16.235 1.00 96.19 99 ASN A N 1
ATOM 827 C CA . ASN A 1 99 ? 4.732 -4.254 16.632 1.00 96.19 99 ASN A CA 1
ATOM 828 C C . ASN A 1 99 ? 3.864 -3.620 15.543 1.00 96.19 99 ASN A C 1
ATOM 830 O O . ASN A 1 99 ? 3.036 -2.755 15.834 1.00 96.19 99 ASN A O 1
ATOM 834 N N . SER A 1 100 ? 4.016 -4.068 14.302 1.00 96.94 100 SER A N 1
ATOM 835 C CA . SER A 1 100 ? 3.281 -3.549 13.159 1.00 96.94 100 SER A CA 1
ATOM 836 C C . SER A 1 100 ? 3.079 -4.614 12.084 1.00 96.94 100 SER A C 1
ATOM 838 O O . SER A 1 100 ? 3.666 -5.699 12.111 1.00 96.94 100 SER A O 1
ATOM 840 N N . GLU A 1 101 ? 2.226 -4.290 11.122 1.00 96.19 101 GLU A N 1
ATOM 841 C CA . GLU A 1 101 ? 2.043 -5.048 9.892 1.00 96.19 101 GLU A CA 1
ATOM 842 C C . GLU A 1 101 ? 1.966 -4.120 8.696 1.00 96.19 101 GLU A C 1
ATOM 844 O O . GLU A 1 101 ? 1.174 -3.179 8.673 1.00 96.19 101 GLU A O 1
ATOM 849 N N . VAL A 1 102 ? 2.717 -4.451 7.657 1.00 97.81 102 VAL A N 1
ATOM 850 C CA . VAL A 1 102 ? 2.463 -3.953 6.312 1.00 97.81 102 VAL A CA 1
ATOM 851 C C . VAL A 1 102 ? 1.335 -4.786 5.705 1.00 97.81 102 VAL A C 1
ATOM 853 O O . VAL A 1 102 ? 1.465 -6.002 5.532 1.00 97.81 102 VAL A O 1
ATOM 856 N N . PHE A 1 103 ? 0.205 -4.137 5.416 1.00 96.88 103 PHE A N 1
ATOM 857 C CA . PHE A 1 103 ? -0.969 -4.798 4.831 1.00 96.88 103 PHE A CA 1
ATOM 858 C C . PHE A 1 103 ? -1.059 -4.611 3.314 1.00 96.88 103 PHE A C 1
ATOM 860 O O . PHE A 1 103 ? -1.762 -5.365 2.650 1.00 96.88 103 PHE A O 1
ATOM 867 N N . PHE A 1 104 ? -0.319 -3.649 2.762 1.00 98.50 104 PHE A N 1
ATOM 868 C CA . PHE A 1 104 ? -0.243 -3.388 1.330 1.00 98.50 104 PHE A CA 1
ATOM 869 C C . PHE A 1 104 ? 1.120 -2.810 0.961 1.00 98.50 104 PHE A C 1
ATOM 871 O O . PHE A 1 104 ? 1.675 -1.980 1.682 1.00 98.50 104 PHE A O 1
ATOM 878 N N . THR A 1 105 ? 1.659 -3.236 -0.173 1.00 98.69 105 THR A N 1
ATOM 879 C CA . THR A 1 105 ? 2.875 -2.701 -0.779 1.00 98.69 105 THR A CA 1
ATOM 880 C C . THR A 1 105 ? 2.709 -2.685 -2.287 1.00 98.69 105 THR A C 1
ATOM 882 O O . THR A 1 105 ? 2.291 -3.679 -2.879 1.00 98.69 105 THR A O 1
ATOM 885 N N . ILE A 1 106 ? 3.092 -1.579 -2.911 1.00 98.75 106 ILE A N 1
ATOM 886 C CA . ILE A 1 106 ? 3.124 -1.435 -4.360 1.00 98.75 106 ILE A CA 1
ATOM 887 C C . ILE A 1 106 ? 4.504 -0.964 -4.808 1.00 98.75 106 ILE A C 1
ATOM 889 O O . ILE A 1 106 ? 5.046 -0.016 -4.245 1.00 98.75 106 ILE A O 1
ATOM 893 N N . VAL A 1 107 ? 5.072 -1.619 -5.820 1.00 98.62 107 VAL A N 1
ATOM 894 C CA . VAL A 1 107 ? 6.308 -1.210 -6.501 1.00 98.62 107 VAL A CA 1
ATOM 895 C C . VAL A 1 107 ? 5.955 -0.871 -7.941 1.00 98.62 107 VAL A C 1
ATOM 897 O O . VAL A 1 107 ? 5.382 -1.688 -8.657 1.00 98.62 107 VAL A O 1
ATOM 900 N N . ILE A 1 108 ? 6.293 0.336 -8.368 1.00 98.12 108 ILE A N 1
ATOM 901 C CA . ILE A 1 108 ? 5.891 0.910 -9.644 1.00 98.12 108 ILE A CA 1
ATOM 902 C C . ILE A 1 108 ? 7.143 1.293 -10.425 1.00 98.12 108 ILE A C 1
ATOM 904 O O . ILE A 1 108 ? 8.003 2.025 -9.931 1.00 98.12 108 ILE A O 1
ATOM 908 N N . LEU A 1 109 ? 7.232 0.815 -11.662 1.00 97.50 109 LEU A N 1
ATOM 909 C CA . LEU A 1 109 ? 8.209 1.305 -12.626 1.00 97.50 109 LEU A CA 1
ATOM 910 C C . LEU A 1 109 ? 7.799 2.694 -13.122 1.00 97.50 109 LEU A C 1
ATOM 912 O O . LEU A 1 109 ? 6.655 2.894 -13.525 1.00 97.50 109 LEU A O 1
ATOM 916 N N . THR A 1 110 ? 8.732 3.643 -13.113 1.00 94.62 110 THR A N 1
ATOM 917 C CA . THR A 1 110 ? 8.463 5.030 -13.501 1.00 94.62 110 THR A CA 1
ATOM 918 C C . THR A 1 110 ? 9.629 5.648 -14.265 1.00 94.62 110 THR A C 1
ATOM 920 O O . THR A 1 110 ? 10.794 5.330 -14.032 1.00 94.62 110 THR A O 1
ATOM 923 N N . ASP A 1 111 ? 9.295 6.551 -15.182 1.00 90.19 111 ASP A N 1
ATOM 924 C CA . ASP A 1 111 ? 10.207 7.384 -15.966 1.00 90.19 111 ASP A CA 1
ATOM 925 C C . ASP A 1 111 ? 10.195 8.858 -15.516 1.00 90.19 111 ASP A C 1
ATOM 927 O O . ASP A 1 111 ? 10.868 9.705 -16.117 1.00 90.19 111 ASP A O 1
ATOM 931 N N . THR A 1 112 ? 9.447 9.158 -14.446 1.00 79.94 112 THR A N 1
ATOM 932 C CA . THR A 1 112 ? 9.409 10.458 -13.770 1.00 79.94 112 THR A CA 1
ATOM 933 C C . THR A 1 112 ? 9.450 10.275 -12.263 1.00 79.94 112 THR A C 1
ATOM 935 O O . THR A 1 112 ? 8.456 9.938 -11.614 1.00 79.94 112 THR A O 1
ATOM 938 N N . LEU A 1 113 ? 10.607 10.569 -11.682 1.00 72.12 113 LEU A N 1
ATOM 939 C CA . LEU A 1 113 ? 10.734 10.815 -10.255 1.00 72.12 113 LEU A CA 1
ATOM 940 C C . LEU A 1 113 ? 11.519 12.102 -10.051 1.00 72.12 113 LEU A C 1
ATOM 942 O O . LEU A 1 113 ? 12.746 12.088 -9.962 1.00 72.12 113 LEU A O 1
ATOM 946 N N . ASP A 1 114 ? 10.790 13.213 -9.994 1.00 65.25 114 ASP A N 1
ATOM 947 C CA . ASP A 1 114 ? 11.355 14.480 -9.560 1.00 65.25 114 ASP A CA 1
ATOM 948 C C . ASP A 1 114 ? 11.075 14.690 -8.067 1.00 65.25 114 ASP A C 1
ATOM 950 O O . ASP A 1 114 ? 10.024 15.178 -7.661 1.00 65.25 114 ASP A O 1
ATOM 954 N N . PHE A 1 115 ? 12.042 14.297 -7.240 1.00 59.34 115 PHE A N 1
ATOM 955 C CA . PHE A 1 115 ? 11.991 14.506 -5.792 1.00 59.34 115 PHE A CA 1
ATOM 956 C C . PHE A 1 115 ? 12.279 15.960 -5.387 1.00 59.34 115 PHE A C 1
ATOM 958 O O . PHE A 1 115 ? 12.168 16.294 -4.213 1.00 59.34 115 PHE A O 1
ATOM 965 N N . SER A 1 116 ? 12.658 16.840 -6.324 1.00 56.50 116 SER A N 1
ATOM 966 C CA . SER A 1 116 ? 12.788 18.271 -6.022 1.00 56.50 116 SER A CA 1
ATOM 967 C C . SER A 1 116 ? 11.421 18.948 -5.873 1.00 56.50 116 SER A C 1
ATOM 969 O O . SER A 1 116 ? 11.323 20.016 -5.271 1.00 56.50 116 SER A O 1
ATOM 971 N N . ASN A 1 117 ? 10.357 18.304 -6.373 1.00 52.34 117 ASN A N 1
ATOM 972 C CA . ASN A 1 117 ? 8.995 18.814 -6.322 1.00 52.34 117 ASN A CA 1
ATOM 973 C C . ASN A 1 117 ? 7.972 17.677 -6.134 1.00 52.34 117 ASN A C 1
ATOM 975 O O . ASN A 1 117 ? 7.012 17.555 -6.897 1.00 52.34 117 ASN A O 1
ATOM 979 N N . GLU A 1 118 ? 8.172 16.863 -5.084 1.00 52.75 118 GLU A N 1
ATOM 980 C CA . GLU A 1 118 ? 7.358 15.681 -4.718 1.00 52.75 118 GLU A CA 1
ATOM 981 C C . GLU A 1 118 ? 5.838 15.927 -4.770 1.00 52.75 118 GLU A C 1
ATOM 983 O O . GLU A 1 118 ? 5.062 15.007 -5.007 1.00 52.75 118 GLU A O 1
ATOM 988 N N . LYS A 1 119 ? 5.406 17.185 -4.617 1.00 53.56 119 LYS A N 1
ATOM 989 C CA . LYS A 1 119 ? 4.002 17.607 -4.666 1.00 53.56 119 LYS A CA 1
ATOM 990 C C . LYS A 1 119 ? 3.312 17.424 -6.024 1.00 53.56 119 LYS A C 1
ATOM 992 O O . LYS A 1 119 ? 2.089 17.527 -6.051 1.00 53.56 119 LYS A O 1
ATOM 997 N N . TYR A 1 120 ? 4.032 17.209 -7.132 1.00 62.94 120 TYR A N 1
ATOM 998 C CA . TYR A 1 120 ? 3.428 17.223 -8.478 1.00 62.94 120 TYR A CA 1
ATOM 999 C C . TYR A 1 120 ? 3.270 15.856 -9.150 1.00 62.94 120 TYR A C 1
ATOM 1001 O O . TYR A 1 120 ? 2.397 15.705 -10.006 1.00 62.94 120 TYR A O 1
ATOM 1009 N N . ASN A 1 121 ? 4.081 14.863 -8.792 1.00 79.25 121 ASN A N 1
ATOM 1010 C CA . ASN A 1 121 ? 4.075 13.552 -9.448 1.00 79.25 121 ASN A CA 1
ATOM 1011 C C . ASN A 1 121 ? 3.665 12.404 -8.523 1.00 79.25 121 ASN A C 1
ATOM 1013 O O . ASN A 1 121 ? 3.371 11.324 -9.031 1.00 79.25 121 ASN A O 1
ATOM 1017 N N . MET A 1 122 ? 3.615 12.613 -7.207 1.00 84.44 122 MET A N 1
ATOM 1018 C CA . MET A 1 122 ? 3.152 11.599 -6.267 1.00 84.44 122 MET A CA 1
ATOM 1019 C C . MET A 1 122 ? 2.305 12.184 -5.144 1.00 84.44 122 MET A C 1
ATOM 1021 O O . MET A 1 122 ? 2.543 13.285 -4.659 1.00 84.44 122 MET A O 1
ATOM 1025 N N . ALA A 1 123 ? 1.320 11.412 -4.712 1.00 86.56 123 ALA A N 1
ATO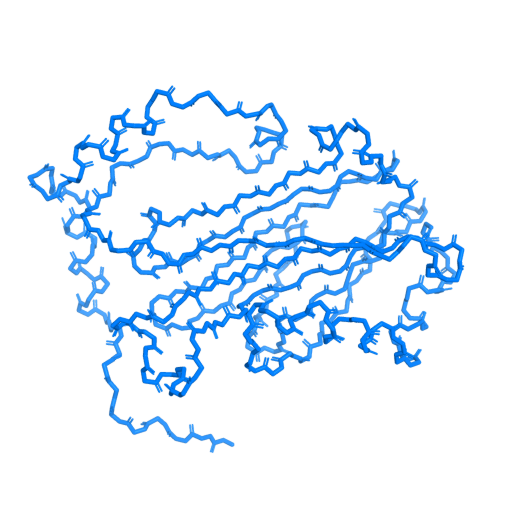M 1026 C CA . ALA A 1 123 ? 0.587 11.667 -3.487 1.00 86.56 123 ALA A CA 1
ATOM 1027 C C . ALA A 1 123 ? 0.185 10.342 -2.866 1.00 86.56 123 ALA A C 1
ATOM 1029 O O . ALA A 1 123 ? -0.087 9.370 -3.568 1.00 86.56 123 ALA A O 1
ATOM 1030 N N . TYR A 1 124 ? 0.136 10.304 -1.546 1.00 88.06 124 TYR A N 1
ATOM 1031 C CA . TYR A 1 124 ? -0.443 9.198 -0.810 1.00 88.06 124 TYR A CA 1
ATOM 1032 C C . TYR A 1 124 ? -0.986 9.723 0.507 1.00 88.06 124 TYR A C 1
ATOM 1034 O O . TYR A 1 124 ? -0.487 10.701 1.060 1.00 88.06 124 TYR A O 1
ATOM 1042 N N . ASN A 1 125 ? -2.002 9.056 1.023 1.00 88.06 125 ASN A N 1
ATOM 1043 C CA . ASN A 1 125 ? -2.538 9.342 2.336 1.00 88.06 125 ASN A CA 1
ATOM 1044 C C . ASN A 1 125 ? -3.006 8.038 2.993 1.00 88.06 125 ASN A C 1
ATOM 1046 O O . ASN A 1 125 ? -3.073 6.969 2.377 1.00 88.06 125 ASN A O 1
ATOM 1050 N N . VAL A 1 126 ? -3.335 8.148 4.272 1.00 89.62 126 VAL A N 1
ATOM 1051 C CA . VAL A 1 126 ? -4.003 7.088 5.011 1.00 89.62 126 VAL A CA 1
ATOM 1052 C C . VAL A 1 126 ? -5.198 7.655 5.755 1.00 89.62 126 VAL A C 1
ATOM 1054 O O . VAL A 1 126 ? -5.150 8.753 6.308 1.00 89.62 126 VAL A O 1
ATOM 1057 N N . VAL A 1 127 ? -6.283 6.891 5.780 1.00 86.69 127 VAL A N 1
ATOM 1058 C CA . VAL A 1 127 ? -7.555 7.283 6.377 1.00 86.69 127 VAL A CA 1
ATOM 1059 C C . VAL A 1 127 ? -7.839 6.369 7.555 1.00 86.69 127 VAL A C 1
ATOM 1061 O O . VAL A 1 127 ? -8.353 5.260 7.410 1.00 86.69 127 VAL A O 1
ATOM 1064 N N . SER A 1 128 ? -7.510 6.851 8.753 1.00 82.56 128 SER A N 1
ATOM 1065 C CA . SER A 1 128 ? -7.815 6.137 9.998 1.00 82.56 128 SER A CA 1
ATOM 1066 C C . SER A 1 128 ? -9.255 6.360 10.482 1.00 82.56 128 SER A C 1
ATOM 1068 O O . SER A 1 128 ? -9.705 5.655 11.381 1.00 82.56 128 SER A O 1
ATOM 1070 N N . ARG A 1 129 ? -10.005 7.281 9.851 1.00 85.94 129 ARG A N 1
ATOM 1071 C CA . ARG A 1 129 ? -11.418 7.595 10.162 1.00 85.94 129 ARG A CA 1
ATOM 1072 C C . ARG A 1 129 ? -12.380 6.428 9.929 1.00 85.94 129 ARG A C 1
ATOM 1074 O O . ARG A 1 129 ? -13.519 6.471 10.374 1.00 85.94 129 ARG A O 1
ATOM 1081 N N . ASN A 1 130 ? -11.898 5.363 9.294 1.00 87.81 130 ASN A N 1
ATOM 1082 C CA . ASN A 1 130 ? -12.627 4.119 9.099 1.00 87.81 130 ASN A CA 1
ATOM 1083 C C . ASN A 1 130 ? -12.437 3.114 10.251 1.00 87.81 130 ASN A C 1
ATOM 1085 O O . ASN A 1 130 ? -12.859 1.968 10.098 1.00 87.81 130 ASN A O 1
ATOM 1089 N N . TYR A 1 131 ? -11.840 3.505 11.390 1.00 88.94 131 TYR A N 1
ATOM 1090 C CA . TYR A 1 131 ? -11.469 2.590 12.478 1.00 88.94 131 TYR A CA 1
ATOM 1091 C C . TYR A 1 131 ? -12.573 1.559 12.817 1.00 88.94 131 TYR A C 1
ATOM 1093 O O . TYR A 1 131 ? -13.753 1.911 12.922 1.00 88.94 131 TYR A O 1
ATOM 1101 N N . PRO A 1 132 ? -12.220 0.271 12.991 1.00 90.19 132 PRO A N 1
ATOM 1102 C CA . PRO A 1 132 ? -10.866 -0.294 12.939 1.00 90.19 132 PRO A CA 1
ATOM 1103 C C . PRO A 1 132 ? -10.379 -0.626 11.527 1.00 90.19 132 PRO A C 1
ATOM 1105 O O . PRO A 1 132 ? -9.259 -1.119 11.376 1.00 90.19 132 PRO A O 1
ATOM 1108 N N . ASP A 1 133 ? -11.199 -0.362 10.509 1.00 92.94 133 ASP A N 1
ATOM 1109 C CA . ASP A 1 133 ? -10.791 -0.533 9.126 1.00 92.94 133 ASP A CA 1
ATOM 1110 C C . ASP A 1 133 ? -9.733 0.524 8.797 1.00 92.94 133 ASP A C 1
ATOM 1112 O O . ASP A 1 133 ? -9.790 1.678 9.235 1.00 92.94 133 ASP A O 1
ATOM 1116 N N . LYS A 1 134 ? -8.737 0.107 8.032 1.00 93.25 134 LYS A N 1
ATOM 1117 C CA . LYS A 1 134 ? -7.627 0.932 7.577 1.00 93.25 134 LYS A CA 1
ATOM 1118 C C . LYS A 1 134 ? -7.778 1.099 6.082 1.00 93.25 134 LYS A C 1
ATOM 1120 O O . LYS A 1 134 ? -8.026 0.119 5.386 1.00 93.25 134 LYS A O 1
ATOM 1125 N N . LEU A 1 135 ? -7.604 2.318 5.598 1.00 93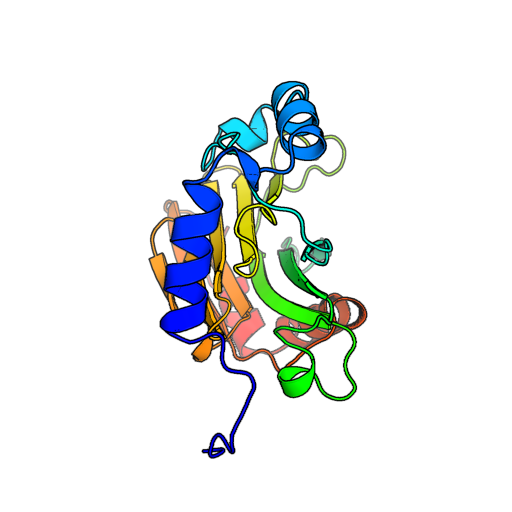.75 135 LEU A N 1
ATOM 1126 C CA . LEU A 1 135 ? -7.575 2.617 4.174 1.00 93.75 135 LEU A CA 1
ATOM 1127 C C . LEU A 1 135 ? -6.341 3.462 3.888 1.00 93.75 135 LEU A C 1
ATOM 1129 O O . LEU A 1 135 ? -6.014 4.360 4.661 1.00 93.75 135 LEU A O 1
ATOM 1133 N N . GLY A 1 136 ? -5.659 3.170 2.794 1.00 93.38 136 GLY A N 1
ATOM 1134 C CA . GLY A 1 136 ? -4.655 4.051 2.221 1.00 93.38 136 GLY A CA 1
ATOM 1135 C C . GLY A 1 136 ? -4.899 4.188 0.732 1.00 93.38 136 GLY A C 1
ATOM 1136 O O . GLY A 1 136 ? -5.316 3.227 0.081 1.00 93.38 136 GLY A O 1
ATOM 1137 N N . ASN A 1 137 ? -4.648 5.374 0.196 1.00 92.62 137 ASN A N 1
ATOM 1138 C CA . ASN A 1 137 ? -4.674 5.602 -1.237 1.00 92.62 137 ASN A CA 1
ATOM 1139 C C . ASN A 1 137 ? -3.425 6.342 -1.688 1.00 92.62 137 ASN A C 1
ATOM 1141 O O . ASN A 1 137 ? -2.768 7.027 -0.906 1.00 92.62 137 ASN A O 1
ATOM 1145 N N . GLY A 1 138 ? -3.106 6.205 -2.965 1.00 92.31 138 GLY A N 1
ATOM 1146 C CA . GLY A 1 138 ? -2.014 6.928 -3.574 1.00 92.31 138 GLY A CA 1
ATOM 1147 C C . GLY A 1 138 ? -2.131 7.033 -5.083 1.00 92.31 138 GLY A C 1
ATOM 1148 O O . GLY A 1 138 ? -2.966 6.401 -5.729 1.00 92.31 138 GLY A O 1
ATOM 1149 N N . LEU A 1 139 ? -1.290 7.907 -5.608 1.00 91.69 139 LEU A N 1
ATOM 1150 C CA . LEU A 1 139 ? -1.242 8.365 -6.980 1.00 91.69 139 LEU A CA 1
ATOM 1151 C C . LEU A 1 139 ? 0.231 8.512 -7.357 1.00 91.69 139 LEU A C 1
ATOM 1153 O O . LEU A 1 139 ? 0.987 9.167 -6.639 1.00 91.69 139 LEU A O 1
ATOM 1157 N N . LEU A 1 140 ? 0.632 7.936 -8.486 1.00 91.88 140 LEU A N 1
ATOM 1158 C CA . LEU A 1 140 ? 1.921 8.202 -9.118 1.00 91.88 140 LEU A CA 1
ATOM 1159 C C . LEU A 1 140 ? 1.699 8.553 -10.589 1.00 91.88 140 LEU A C 1
ATOM 1161 O O . LEU A 1 140 ? 1.237 7.720 -11.368 1.00 91.88 140 LEU A O 1
ATOM 1165 N N . LYS A 1 141 ? 2.071 9.769 -10.983 1.00 89.75 141 LYS A N 1
ATOM 1166 C CA . LYS A 1 141 ? 2.102 10.191 -12.384 1.00 89.75 141 LYS A CA 1
ATOM 1167 C C . LYS A 1 141 ? 3.455 9.812 -12.993 1.00 89.75 141 LYS A C 1
ATOM 1169 O O . LYS A 1 141 ? 4.505 10.117 -12.429 1.00 89.75 141 LYS A O 1
ATOM 1174 N N . THR A 1 142 ? 3.398 9.136 -14.133 1.00 88.56 142 THR A N 1
ATOM 1175 C CA . THR A 1 142 ? 4.521 8.905 -15.062 1.00 88.56 142 THR A CA 1
ATOM 1176 C C . THR A 1 142 ? 4.438 9.930 -16.203 1.00 88.56 142 THR A C 1
ATOM 1178 O O . THR A 1 142 ? 3.494 10.725 -16.220 1.00 88.56 142 THR A O 1
ATOM 1181 N N . LYS A 1 143 ? 5.339 9.917 -17.200 1.00 87.25 143 LYS A N 1
ATOM 1182 C CA . LYS A 1 143 ? 5.188 10.830 -18.361 1.00 87.25 143 LYS A CA 1
ATOM 1183 C C . LYS A 1 143 ? 3.852 10.659 -19.084 1.00 87.25 143 LYS A C 1
ATOM 1185 O O . LYS A 1 143 ? 3.270 11.649 -19.513 1.00 87.25 143 LYS A O 1
ATOM 1190 N N . ASN A 1 144 ? 3.386 9.414 -19.211 1.00 85.38 144 ASN A N 1
ATOM 1191 C CA . ASN A 1 144 ? 2.265 9.059 -20.090 1.00 85.38 144 ASN A CA 1
ATOM 1192 C C . ASN A 1 144 ? 1.104 8.334 -19.385 1.00 85.38 144 ASN A C 1
ATOM 1194 O O . ASN A 1 144 ? 0.092 8.067 -20.019 1.00 85.38 144 ASN A O 1
ATOM 1198 N N . ASN A 1 145 ? 1.235 7.992 -18.101 1.00 87.62 145 ASN A N 1
ATOM 1199 C CA . ASN A 1 145 ? 0.236 7.241 -17.331 1.00 87.62 145 ASN A CA 1
ATOM 1200 C C . ASN A 1 145 ? 0.064 7.811 -15.919 1.00 87.62 145 ASN A C 1
ATOM 1202 O O . ASN A 1 145 ? 0.986 8.413 -15.368 1.00 87.62 145 ASN A O 1
ATOM 1206 N N . SER A 1 146 ? -1.081 7.518 -15.305 1.00 91.25 146 SER A N 1
ATOM 1207 C CA . SER A 1 146 ? -1.361 7.747 -13.886 1.00 91.25 146 SER A CA 1
ATOM 1208 C C . SER A 1 146 ? -1.642 6.411 -13.208 1.00 91.25 146 SER A C 1
ATOM 1210 O O . SER A 1 146 ? -2.499 5.658 -13.671 1.00 91.25 146 SER A O 1
ATOM 1212 N N . ILE A 1 147 ? -0.914 6.104 -12.137 1.00 94.75 147 ILE A N 1
ATOM 1213 C CA . ILE A 1 147 ? -1.107 4.897 -11.336 1.00 94.75 147 ILE A CA 1
ATOM 1214 C C . ILE A 1 147 ? -1.812 5.285 -10.049 1.00 94.75 147 ILE A C 1
ATOM 1216 O O . ILE A 1 147 ? -1.200 5.824 -9.128 1.00 94.75 147 ILE A O 1
ATOM 1220 N N . GLU A 1 148 ? -3.106 5.004 -10.006 1.00 94.81 148 GLU A N 1
ATOM 1221 C CA . GLU A 1 148 ? -3.962 5.233 -8.848 1.00 94.81 148 GLU A CA 1
ATOM 1222 C C . GLU A 1 148 ? -4.168 3.922 -8.119 1.00 94.81 148 GLU A C 1
ATOM 1224 O O . GLU A 1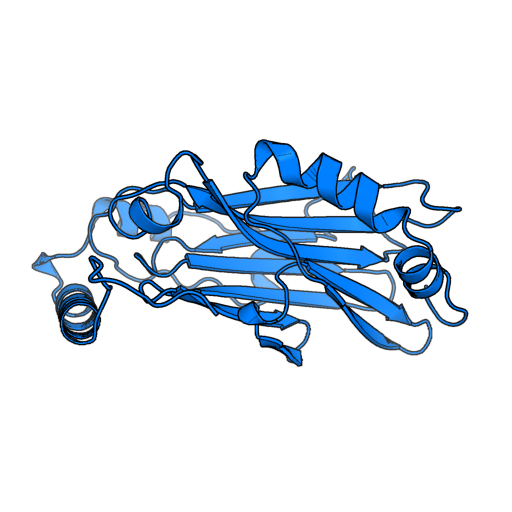 148 ? -4.514 2.910 -8.730 1.00 94.81 148 GLU A O 1
ATOM 1229 N N . TYR A 1 149 ? -3.970 3.931 -6.810 1.00 96.06 149 TYR A N 1
ATOM 1230 C CA . TYR A 1 149 ? -4.149 2.747 -5.996 1.00 96.06 149 TYR A CA 1
ATOM 1231 C C . TYR A 1 149 ? -4.845 3.074 -4.685 1.00 96.06 149 TYR A C 1
ATOM 1233 O O . TYR A 1 149 ? -4.663 4.133 -4.094 1.00 96.06 149 TYR A O 1
ATOM 1241 N N . THR A 1 150 ? -5.671 2.147 -4.224 1.00 95.94 150 THR A N 1
ATOM 1242 C CA . THR A 1 150 ? -6.318 2.192 -2.914 1.00 95.94 150 THR A CA 1
ATOM 1243 C C . THR A 1 150 ? -6.277 0.799 -2.331 1.00 95.94 150 THR A C 1
ATOM 1245 O O . THR A 1 150 ? -6.609 -0.162 -3.017 1.00 95.94 150 THR A O 1
ATOM 1248 N N . ALA A 1 151 ? -5.884 0.679 -1.073 1.00 97.19 151 ALA A N 1
ATOM 1249 C CA . ALA A 1 151 ? -5.897 -0.583 -0.359 1.00 97.19 151 ALA A CA 1
ATOM 1250 C C . ALA A 1 151 ? -6.573 -0.412 0.989 1.00 97.19 151 ALA A C 1
ATOM 1252 O O . ALA A 1 151 ? -6.440 0.625 1.643 1.00 97.19 151 ALA A O 1
ATOM 1253 N N . PHE A 1 152 ? -7.287 -1.445 1.412 1.00 95.62 152 PHE A N 1
ATOM 1254 C CA . PHE A 1 152 ? -7.971 -1.442 2.689 1.00 95.62 152 PHE A CA 1
ATOM 1255 C C . PHE A 1 152 ? -7.812 -2.770 3.413 1.00 95.62 152 PHE A C 1
ATOM 1257 O O . PHE A 1 152 ? -7.703 -3.826 2.795 1.00 95.62 152 PHE A O 1
ATOM 1264 N N . LEU A 1 153 ? -7.791 -2.682 4.739 1.00 95.00 153 LEU A N 1
ATOM 1265 C CA . LEU A 1 153 ? -7.747 -3.796 5.673 1.00 95.00 153 LEU A CA 1
ATOM 1266 C C . LEU A 1 153 ? -8.881 -3.600 6.674 1.00 95.00 153 LEU A C 1
ATOM 1268 O O . LEU A 1 153 ? -8.878 -2.629 7.428 1.00 95.00 153 LEU A O 1
ATOM 1272 N N . THR A 1 154 ? -9.841 -4.512 6.685 1.00 93.56 154 THR A N 1
ATOM 1273 C CA . THR A 1 154 ? -10.999 -4.444 7.572 1.00 93.56 154 THR A CA 1
ATOM 1274 C C . THR A 1 154 ? -10.683 -4.990 8.967 1.00 93.56 154 THR A C 1
ATOM 1276 O O . THR A 1 154 ? -9.721 -5.740 9.166 1.00 93.56 154 THR A O 1
ATOM 1279 N N . GLY A 1 155 ? -11.513 -4.644 9.954 1.00 90.44 155 GLY A N 1
ATOM 1280 C CA . GLY A 1 155 ? -11.408 -5.159 11.323 1.00 90.44 155 GLY A CA 1
ATOM 1281 C C . GLY A 1 155 ? -11.463 -6.688 11.396 1.00 90.44 155 GLY A C 1
ATOM 1282 O O . GLY A 1 155 ? -10.733 -7.296 12.176 1.00 90.44 155 GLY A O 1
ATOM 1283 N N . ASP A 1 156 ? -12.258 -7.321 10.526 1.00 91.06 156 ASP A N 1
ATOM 1284 C CA . ASP A 1 156 ? -12.341 -8.782 10.363 1.00 91.06 156 ASP A CA 1
ATOM 1285 C C . ASP A 1 156 ? -11.255 -9.357 9.440 1.00 91.06 156 ASP A C 1
ATOM 1287 O O . ASP A 1 156 ? -11.318 -10.518 9.036 1.00 91.06 156 ASP A O 1
ATOM 1291 N N . ARG A 1 157 ? -10.218 -8.560 9.160 1.00 91.75 157 ARG A N 1
ATOM 1292 C CA . ARG A 1 157 ? -8.968 -8.965 8.511 1.00 91.75 157 ARG A CA 1
ATOM 1293 C C . ARG A 1 157 ? -9.074 -9.293 7.025 1.00 91.75 157 ARG A C 1
ATOM 1295 O O . ARG A 1 157 ? -8.145 -9.889 6.489 1.00 91.75 157 ARG A O 1
ATOM 1302 N N . LYS A 1 158 ? -10.147 -8.876 6.352 1.00 93.56 158 LYS A N 1
ATOM 1303 C CA . LYS A 1 158 ? -10.233 -8.909 4.889 1.00 93.56 158 LYS A CA 1
ATOM 1304 C C . LYS A 1 158 ? -9.432 -7.757 4.305 1.00 93.56 158 LYS A C 1
ATOM 1306 O O . LYS A 1 158 ? -9.427 -6.654 4.848 1.00 93.56 158 LYS A O 1
ATOM 1311 N N . GLN A 1 159 ? -8.724 -8.025 3.217 1.00 95.12 159 GLN A N 1
ATOM 1312 C CA . GLN A 1 159 ? -7.769 -7.079 2.660 1.00 95.12 159 GLN A CA 1
ATOM 1313 C C . GLN A 1 159 ? -7.789 -7.123 1.138 1.00 95.12 159 GLN A C 1
ATOM 1315 O O . GLN A 1 159 ? -7.620 -8.176 0.528 1.00 95.12 159 GLN A O 1
ATOM 1320 N N . PHE A 1 160 ? -7.979 -5.961 0.526 1.00 98.12 160 PHE A N 1
ATOM 1321 C CA . PHE A 1 160 ? -8.053 -5.821 -0.923 1.00 98.12 160 PHE A CA 1
ATOM 1322 C C . PHE A 1 160 ? -7.314 -4.569 -1.366 1.00 98.12 160 PHE A C 1
ATOM 1324 O O . PHE A 1 160 ? -7.168 -3.611 -0.600 1.00 98.12 160 PHE A O 1
ATOM 1331 N N . ALA A 1 161 ? -6.891 -4.569 -2.624 1.00 98.38 161 ALA A N 1
ATOM 1332 C CA . ALA A 1 161 ? -6.443 -3.368 -3.300 1.00 98.38 161 ALA A CA 1
ATOM 1333 C C . ALA A 1 161 ? -7.133 -3.201 -4.650 1.00 98.38 161 ALA A C 1
ATOM 1335 O O . ALA A 1 161 ? -7.447 -4.170 -5.339 1.00 98.38 161 ALA A O 1
ATOM 1336 N N . LEU A 1 162 ? -7.323 -1.948 -5.032 1.00 98.06 162 LEU A N 1
ATOM 1337 C CA . LEU A 1 162 ? -7.636 -1.523 -6.382 1.00 98.06 162 LEU A CA 1
ATOM 1338 C C . LEU A 1 162 ? -6.409 -0.795 -6.917 1.00 98.06 162 LEU A C 1
ATOM 1340 O O . LEU A 1 162 ? -5.918 0.115 -6.255 1.00 98.06 162 LEU A O 1
ATOM 1344 N N . VAL A 1 163 ? -5.928 -1.172 -8.099 1.00 97.69 163 VAL A N 1
ATOM 1345 C CA . VAL A 1 163 ? -4.910 -0.409 -8.836 1.00 97.69 163 VAL A CA 1
ATOM 1346 C C . VAL A 1 163 ? -5.452 -0.128 -10.226 1.00 97.69 163 VAL A C 1
ATOM 1348 O O . VAL A 1 163 ? -5.690 -1.067 -10.981 1.00 97.69 163 VAL A O 1
ATOM 1351 N N . ASN A 1 164 ? -5.718 1.142 -10.539 1.00 95.88 164 ASN A N 1
ATOM 1352 C CA . ASN A 1 164 ? -6.413 1.567 -11.757 1.00 95.88 164 ASN A CA 1
ATOM 1353 C C . ASN A 1 164 ? -7.657 0.700 -12.040 1.00 95.88 164 ASN A C 1
ATOM 1355 O O . ASN A 1 164 ? -7.823 0.155 -13.128 1.00 95.88 164 ASN A O 1
ATOM 1359 N N . LEU A 1 165 ? -8.502 0.527 -11.015 1.00 95.00 165 LEU A N 1
ATOM 1360 C CA . LEU A 1 165 ? -9.724 -0.295 -11.019 1.00 95.00 165 LEU A CA 1
ATOM 1361 C C . LEU A 1 165 ? -9.526 -1.816 -11.167 1.00 95.00 165 LEU A C 1
ATOM 1363 O O . LEU A 1 165 ? -10.504 -2.561 -11.114 1.00 95.00 165 LEU A O 1
ATOM 1367 N N . ARG A 1 166 ? -8.292 -2.320 -11.275 1.00 97.69 166 ARG A N 1
ATOM 1368 C CA . ARG A 1 166 ? -8.018 -3.758 -11.169 1.00 97.69 166 ARG A CA 1
ATOM 1369 C C . ARG A 1 166 ? -8.055 -4.194 -9.706 1.00 97.69 166 ARG A C 1
ATOM 1371 O O . ARG A 1 166 ? -7.297 -3.668 -8.895 1.00 97.69 166 ARG A O 1
ATOM 1378 N N . LEU A 1 167 ? -8.904 -5.172 -9.393 1.00 98.38 167 LEU A N 1
ATOM 1379 C CA . LEU A 1 167 ? -9.033 -5.761 -8.059 1.00 98.38 167 LEU A CA 1
ATOM 1380 C C . LEU A 1 167 ? -7.926 -6.781 -7.772 1.00 98.38 167 LEU A C 1
ATOM 1382 O O . LEU A 1 167 ? -7.644 -7.654 -8.592 1.00 98.38 167 LEU A O 1
ATOM 1386 N N . PHE A 1 168 ? -7.361 -6.691 -6.572 1.00 98.62 168 PHE A N 1
ATOM 1387 C CA . PHE A 1 168 ? -6.411 -7.637 -6.002 1.00 98.62 168 PHE A CA 1
ATOM 1388 C C . PHE A 1 168 ? -6.918 -8.107 -4.641 1.00 98.62 168 PHE A C 1
ATOM 1390 O O . PHE A 1 168 ? -7.153 -7.295 -3.743 1.00 98.62 168 PHE A O 1
ATOM 1397 N N . ASP A 1 169 ? -7.057 -9.422 -4.485 1.00 97.88 169 ASP A N 1
ATOM 1398 C CA . ASP A 1 169 ? -7.252 -10.059 -3.185 1.00 97.88 169 ASP A CA 1
ATOM 1399 C C . ASP A 1 169 ? -5.893 -10.161 -2.487 1.00 97.88 169 ASP A C 1
ATOM 1401 O O . ASP A 1 169 ? -5.024 -10.927 -2.911 1.00 97.88 169 ASP A O 1
ATOM 1405 N N . LEU A 1 170 ? -5.686 -9.371 -1.431 1.00 97.19 170 LEU A N 1
ATOM 1406 C CA . LEU A 1 170 ? -4.390 -9.296 -0.758 1.00 97.19 170 LEU A CA 1
ATOM 1407 C C . LEU A 1 170 ? -4.115 -10.515 0.127 1.00 97.19 170 LEU A C 1
ATOM 1409 O O . LEU A 1 170 ? -3.004 -10.630 0.650 1.00 97.19 170 LEU A O 1
ATOM 1413 N N . ASP A 1 171 ? -5.071 -11.435 0.295 1.00 93.12 171 ASP A N 1
ATOM 1414 C CA . ASP A 1 171 ? -4.809 -12.750 0.891 1.00 93.12 171 ASP A CA 1
ATOM 1415 C C . ASP A 1 171 ? -3.965 -13.634 -0.045 1.00 93.12 171 ASP A C 1
ATOM 1417 O O . ASP A 1 171 ? -3.251 -14.523 0.421 1.00 93.12 171 ASP A O 1
ATOM 1421 N N . GLN A 1 172 ? -3.950 -13.331 -1.350 1.00 95.69 172 GLN A N 1
ATOM 1422 C CA . GLN A 1 172 ? -3.091 -13.986 -2.348 1.00 95.69 172 GLN A CA 1
ATOM 1423 C C . GLN A 1 172 ? -1.712 -13.320 -2.503 1.00 95.69 172 GLN A C 1
ATOM 1425 O O . GLN A 1 172 ? -0.876 -13.792 -3.272 1.00 95.69 172 GLN A O 1
ATOM 1430 N N . GLY A 1 173 ? -1.448 -12.243 -1.760 1.00 96.12 173 GLY A N 1
ATOM 1431 C CA . GLY A 1 173 ? -0.162 -11.553 -1.750 1.00 96.12 173 GLY A CA 1
ATOM 1432 C C . GLY A 1 173 ? -0.316 -10.051 -1.547 1.00 96.12 173 GLY A C 1
ATOM 1433 O O . GLY A 1 173 ? -1.146 -9.409 -2.188 1.00 96.12 173 GLY A O 1
ATOM 1434 N N . ARG A 1 174 ? 0.490 -9.470 -0.656 1.00 97.69 174 ARG A N 1
ATOM 1435 C CA . ARG A 1 174 ? 0.396 -8.042 -0.294 1.00 97.69 174 ARG A CA 1
ATOM 1436 C C . ARG A 1 174 ? 1.376 -7.152 -1.052 1.00 97.69 174 ARG A C 1
ATOM 1438 O O . ARG A 1 174 ? 1.357 -5.944 -0.845 1.00 97.69 174 ARG A O 1
ATOM 1445 N N . LEU A 1 175 ? 2.229 -7.735 -1.895 1.00 98.62 175 LEU A N 1
ATOM 1446 C CA . LEU A 1 175 ? 3.170 -7.012 -2.740 1.00 98.62 175 LEU A CA 1
ATOM 1447 C C . LEU A 1 175 ? 2.670 -7.019 -4.185 1.00 98.62 175 LEU A C 1
ATOM 1449 O O . LEU A 1 175 ? 2.587 -8.071 -4.812 1.00 98.62 175 LEU A O 1
ATOM 1453 N N . ILE A 1 176 ? 2.361 -5.842 -4.715 1.00 98.88 176 ILE A N 1
ATOM 1454 C CA . ILE A 1 176 ? 1.911 -5.652 -6.092 1.00 98.88 176 ILE A CA 1
ATOM 1455 C C . ILE A 1 176 ? 3.002 -4.925 -6.867 1.00 98.88 176 ILE A C 1
ATOM 1457 O O . ILE A 1 176 ? 3.484 -3.875 -6.457 1.00 98.88 176 ILE A O 1
ATOM 1461 N N . LEU A 1 177 ? 3.391 -5.474 -8.007 1.00 98.81 177 LEU A N 1
ATOM 1462 C CA . LEU A 1 177 ? 4.309 -4.845 -8.942 1.00 98.81 177 LEU A CA 1
ATOM 1463 C C . LEU A 1 177 ? 3.508 -4.309 -10.122 1.00 98.81 177 LEU A C 1
ATOM 1465 O O . LEU A 1 177 ? 2.713 -5.051 -10.697 1.00 98.81 177 LEU A O 1
ATOM 1469 N N . ILE A 1 178 ? 3.739 -3.059 -10.507 1.00 98.69 178 ILE A N 1
ATOM 1470 C CA . ILE A 1 178 ? 3.098 -2.417 -11.656 1.00 98.69 178 ILE A CA 1
ATOM 1471 C C . ILE A 1 178 ? 4.168 -1.935 -12.630 1.00 98.69 178 ILE A C 1
ATOM 1473 O O . ILE A 1 178 ? 5.069 -1.178 -12.266 1.00 98.69 178 ILE A O 1
ATOM 1477 N N . ALA A 1 179 ? 4.050 -2.365 -13.883 1.00 98.19 179 ALA A N 1
ATOM 1478 C CA . ALA A 1 179 ? 4.907 -1.941 -14.980 1.00 98.19 179 ALA A CA 1
ATOM 1479 C C . ALA A 1 179 ? 4.056 -1.267 -16.068 1.00 98.19 179 ALA A C 1
ATOM 1481 O O . ALA A 1 179 ? 3.435 -1.965 -16.881 1.00 98.19 179 ALA A O 1
ATOM 1482 N N . PRO A 1 180 ? 4.012 0.076 -16.106 1.00 97.50 180 PRO A N 1
ATOM 1483 C CA . PRO A 1 180 ? 3.395 0.797 -17.210 1.00 97.50 180 PRO A CA 1
ATOM 1484 C C . PRO A 1 180 ? 4.128 0.501 -18.523 1.00 97.50 180 PRO A C 1
ATOM 1486 O O . PRO A 1 180 ? 5.360 0.418 -18.561 1.00 97.50 180 PRO A O 1
ATOM 1489 N N . GLN A 1 181 ? 3.368 0.304 -19.594 1.00 96.50 181 GLN A N 1
ATOM 1490 C CA . GLN A 1 181 ? 3.889 0.030 -20.928 1.00 96.50 181 GLN A CA 1
ATOM 1491 C C . GLN A 1 181 ? 3.889 1.306 -21.781 1.00 96.50 181 GLN A C 1
ATOM 1493 O O . GLN A 1 181 ? 3.130 2.248 -21.543 1.00 96.50 181 GLN A O 1
ATOM 1498 N N . LYS A 1 182 ? 4.728 1.329 -22.818 1.00 94.75 182 LYS A N 1
ATOM 1499 C CA . LYS A 1 182 ? 4.822 2.436 -23.786 1.00 94.75 182 LYS A CA 1
ATOM 1500 C C . LYS A 1 182 ? 3.538 2.653 -24.591 1.00 94.75 182 LYS A C 1
ATOM 1502 O O . LYS A 1 182 ? 3.342 3.749 -25.100 1.00 94.75 182 LYS A O 1
ATOM 1507 N N . ASP A 1 183 ? 2.694 1.630 -24.709 1.00 94.56 183 ASP A N 1
ATOM 1508 C CA . ASP A 1 183 ? 1.390 1.696 -25.381 1.00 94.56 183 ASP A CA 1
ATOM 1509 C C . ASP A 1 183 ? 0.247 2.177 -24.462 1.00 94.56 183 ASP A C 1
ATOM 1511 O O . ASP A 1 183 ? -0.899 2.239 -24.896 1.00 94.56 183 ASP A O 1
ATOM 1515 N N . GLY A 1 184 ? 0.549 2.520 -23.202 1.00 92.25 184 GLY A N 1
ATOM 1516 C CA . GLY A 1 184 ? -0.429 2.964 -22.204 1.00 92.25 184 GLY A CA 1
ATOM 1517 C C . GLY A 1 184 ? -1.103 1.832 -21.423 1.00 92.25 184 GLY A C 1
ATOM 1518 O O . GLY A 1 184 ? -1.840 2.096 -20.475 1.00 92.25 184 GLY A O 1
ATOM 1519 N N . SER A 1 185 ? -0.852 0.564 -21.764 1.00 95.94 185 SER A N 1
ATOM 1520 C CA . SER A 1 185 ? -1.345 -0.561 -20.968 1.00 95.94 185 SER A CA 1
ATOM 1521 C C . SER A 1 185 ? -0.558 -0.723 -19.659 1.00 95.94 185 SER A C 1
ATOM 1523 O O . SER A 1 185 ? 0.578 -0.262 -19.514 1.00 95.94 185 SER A O 1
ATOM 1525 N N . LEU A 1 186 ? -1.161 -1.397 -18.675 1.00 97.50 186 LEU A N 1
ATOM 1526 C CA . LEU A 1 186 ? -0.532 -1.690 -17.386 1.00 97.50 186 LEU A CA 1
ATOM 1527 C C . LEU A 1 186 ? -0.349 -3.196 -17.218 1.00 97.50 186 LEU A C 1
ATOM 1529 O O . LEU A 1 186 ? -1.311 -3.965 -17.274 1.00 97.50 186 LEU A O 1
ATOM 1533 N N . ARG A 1 187 ? 0.885 -3.622 -16.939 1.00 97.94 187 ARG A N 1
ATOM 1534 C CA . ARG A 1 187 ? 1.168 -4.983 -16.476 1.00 97.94 187 ARG A CA 1
ATOM 1535 C C . ARG A 1 187 ? 1.242 -5.008 -14.960 1.00 97.94 187 ARG A C 1
ATOM 1537 O O . ARG A 1 187 ? 1.801 -4.101 -14.349 1.00 97.94 187 ARG A O 1
ATOM 1544 N N . SER A 1 188 ? 0.727 -6.080 -14.368 1.00 98.44 188 SER A N 1
ATOM 1545 C CA . SER A 1 188 ? 0.754 -6.295 -12.923 1.00 98.44 188 SER A CA 1
ATOM 1546 C C . SER A 1 188 ? 1.266 -7.686 -12.568 1.00 98.44 188 SER A C 1
ATOM 1548 O O . SER A 1 188 ? 0.931 -8.650 -13.256 1.00 98.44 188 SER A O 1
ATOM 1550 N N . MET A 1 189 ? 1.992 -7.796 -11.461 1.00 98.56 189 MET A N 1
ATOM 1551 C CA . MET A 1 189 ? 2.369 -9.058 -10.821 1.00 98.56 189 MET A CA 1
ATOM 1552 C C . MET A 1 189 ? 2.053 -8.960 -9.327 1.00 98.56 189 MET A C 1
ATOM 1554 O O . MET A 1 189 ? 2.283 -7.918 -8.721 1.00 98.56 189 MET A O 1
ATOM 1558 N N . GLN A 1 190 ? 1.505 -10.022 -8.740 1.00 98.56 190 GLN A N 1
ATOM 1559 C CA . GLN A 1 190 ? 1.173 -10.079 -7.317 1.00 98.56 190 GLN A CA 1
ATOM 1560 C C . GLN A 1 190 ? 2.029 -11.151 -6.651 1.00 98.56 190 GLN A C 1
ATOM 1562 O O . GLN A 1 190 ? 2.080 -12.284 -7.122 1.00 98.56 190 GLN A O 1
ATOM 1567 N N . LEU A 1 191 ? 2.709 -10.774 -5.574 1.00 98.31 191 LEU A N 1
ATOM 1568 C CA . LEU A 1 191 ? 3.661 -11.612 -4.862 1.00 98.31 191 LEU A CA 1
ATOM 1569 C C . LEU A 1 191 ? 3.278 -11.737 -3.392 1.00 98.31 191 LEU A C 1
ATOM 1571 O O . LEU A 1 191 ? 2.731 -10.820 -2.766 1.00 98.31 191 LEU A O 1
ATOM 1575 N N . GLN A 1 192 ? 3.625 -12.889 -2.829 1.00 95.81 192 GLN A N 1
ATOM 1576 C CA . GLN A 1 192 ? 3.501 -13.123 -1.402 1.00 95.81 192 GLN A CA 1
ATOM 1577 C C . GLN A 1 192 ? 4.482 -12.238 -0.634 1.00 95.81 192 GLN A C 1
ATOM 1579 O O . GLN A 1 192 ? 5.667 -12.169 -0.953 1.00 95.81 192 GLN A O 1
ATOM 1584 N N . LEU A 1 193 ? 3.969 -11.584 0.405 1.00 92.12 193 LEU A N 1
ATOM 1585 C CA . LEU A 1 193 ? 4.750 -10.801 1.352 1.00 92.12 193 LEU A CA 1
ATOM 1586 C C . LEU A 1 193 ? 4.472 -11.385 2.740 1.00 92.12 193 LEU A C 1
ATOM 1588 O O . LEU A 1 193 ? 3.317 -11.352 3.180 1.00 92.12 193 LEU A O 1
ATOM 1592 N N . PRO A 1 194 ? 5.479 -11.937 3.436 1.00 89.69 194 PRO A N 1
ATOM 1593 C CA . PRO A 1 194 ? 5.277 -12.440 4.787 1.00 89.69 194 PRO A CA 1
ATOM 1594 C C . PRO A 1 194 ? 4.846 -11.305 5.720 1.00 89.69 194 PRO A C 1
ATOM 1596 O O . PRO A 1 194 ? 5.025 -10.125 5.416 1.00 89.69 194 PRO A O 1
ATOM 1599 N N . LEU A 1 195 ? 4.312 -11.651 6.894 1.00 93.12 195 LEU A N 1
ATOM 1600 C CA . LEU A 1 195 ? 3.969 -10.661 7.913 1.00 93.12 195 LEU A CA 1
ATOM 1601 C C . LEU A 1 195 ? 5.212 -9.839 8.309 1.00 93.12 195 LEU A C 1
ATOM 1603 O O . LEU A 1 195 ? 6.087 -10.307 9.048 1.00 93.12 195 LEU A O 1
ATOM 1607 N N . THR A 1 196 ? 5.270 -8.613 7.794 1.00 95.69 196 THR A N 1
ATOM 1608 C CA . THR A 1 196 ? 6.450 -7.745 7.812 1.00 95.69 196 THR A CA 1
ATOM 1609 C C . THR A 1 196 ? 6.141 -6.477 8.587 1.00 95.69 196 THR A C 1
ATOM 1611 O O . THR A 1 196 ? 5.085 -5.875 8.401 1.00 95.69 196 THR A O 1
ATOM 1614 N N . GLU A 1 197 ? 7.062 -6.099 9.465 1.00 97.19 197 GLU A N 1
ATOM 1615 C CA . GLU A 1 197 ? 7.021 -4.827 10.187 1.00 97.19 197 GLU A CA 1
ATOM 1616 C C . GLU A 1 197 ? 7.501 -3.709 9.256 1.00 97.19 197 GLU A C 1
ATOM 1618 O O . GLU A 1 197 ? 8.360 -3.946 8.397 1.00 97.19 197 GLU A O 1
ATOM 1623 N N . TYR A 1 198 ? 6.949 -2.503 9.395 1.00 96.88 198 TYR A N 1
ATOM 1624 C CA . TYR A 1 198 ? 7.231 -1.410 8.457 1.00 96.88 198 TYR A CA 1
ATOM 1625 C C . TYR A 1 198 ? 8.717 -1.020 8.427 1.00 96.88 198 TYR A C 1
ATOM 1627 O O . TYR A 1 198 ? 9.213 -0.573 7.401 1.00 96.88 198 TYR A O 1
ATOM 1635 N N . GLU A 1 199 ? 9.465 -1.250 9.503 1.00 97.25 199 GLU A N 1
ATOM 1636 C CA . GLU A 1 199 ? 10.900 -0.977 9.589 1.00 97.25 199 GLU A CA 1
ATOM 1637 C C . GLU A 1 199 ? 11.720 -1.871 8.649 1.00 97.25 199 GLU A C 1
ATOM 1639 O O . GLU A 1 199 ? 12.790 -1.481 8.191 1.00 97.25 199 GLU A O 1
ATOM 1644 N N . LYS A 1 200 ? 11.212 -3.068 8.331 1.00 97.44 200 LYS A N 1
ATOM 1645 C CA . LYS A 1 200 ? 11.914 -4.094 7.539 1.00 97.44 200 LYS A CA 1
ATOM 1646 C C . LYS A 1 200 ? 11.486 -4.119 6.071 1.00 97.44 200 LYS A C 1
ATOM 1648 O O . LYS A 1 200 ? 12.084 -4.834 5.265 1.00 97.44 200 LYS A O 1
ATOM 1653 N N . ILE A 1 201 ? 10.445 -3.371 5.700 1.00 97.88 201 ILE A N 1
ATOM 1654 C CA . ILE A 1 201 ? 9.821 -3.492 4.375 1.00 97.88 201 ILE A CA 1
ATOM 1655 C C . ILE A 1 201 ? 10.735 -3.030 3.240 1.00 97.88 201 ILE A C 1
ATOM 1657 O O . ILE A 1 201 ? 10.782 -3.669 2.193 1.00 97.88 201 ILE A O 1
ATOM 1661 N N . ASN A 1 202 ? 11.506 -1.960 3.447 1.00 97.94 202 ASN A N 1
ATOM 1662 C CA . ASN A 1 202 ? 12.404 -1.433 2.422 1.00 97.94 202 ASN A CA 1
ATOM 1663 C C . ASN A 1 202 ? 13.497 -2.447 2.061 1.00 97.94 202 ASN A C 1
ATOM 1665 O O . ASN A 1 202 ? 13.757 -2.676 0.880 1.00 97.94 202 ASN A O 1
ATOM 1669 N N . ASP A 1 203 ? 14.092 -3.098 3.061 1.00 97.25 203 ASP A N 1
ATOM 1670 C CA . ASP A 1 203 ? 15.106 -4.133 2.846 1.00 97.25 203 ASP A CA 1
ATOM 1671 C C . ASP A 1 203 ? 14.509 -5.365 2.165 1.00 97.25 203 ASP A C 1
ATOM 1673 O O . ASP A 1 203 ? 15.111 -5.934 1.251 1.00 97.25 203 ASP A O 1
ATOM 1677 N N . HIS A 1 204 ? 13.283 -5.735 2.548 1.00 97.38 204 HIS A N 1
ATOM 1678 C CA . HIS A 1 204 ? 12.558 -6.818 1.897 1.00 97.38 204 HIS A CA 1
ATOM 1679 C C . HIS A 1 204 ? 12.322 -6.528 0.408 1.00 97.38 204 HIS A C 1
ATOM 1681 O O . HIS A 1 204 ? 12.663 -7.355 -0.437 1.00 97.38 204 HIS A O 1
ATOM 1687 N N . ILE A 1 205 ? 11.817 -5.339 0.064 1.00 98.19 205 ILE A N 1
ATOM 1688 C CA . ILE A 1 205 ? 11.596 -4.932 -1.332 1.00 98.19 205 ILE A CA 1
ATOM 1689 C C . ILE A 1 205 ? 12.915 -4.942 -2.108 1.00 98.19 205 ILE A C 1
ATOM 1691 O O . ILE A 1 205 ? 12.969 -5.501 -3.202 1.00 98.19 205 ILE A O 1
ATOM 1695 N N . ARG A 1 206 ? 14.004 -4.410 -1.533 1.00 97.75 206 ARG A N 1
ATOM 1696 C CA . ARG A 1 206 ? 15.343 -4.432 -2.151 1.00 97.75 206 ARG A CA 1
ATOM 1697 C C . ARG A 1 206 ? 15.848 -5.847 -2.437 1.00 97.75 206 ARG A C 1
ATOM 1699 O O . ARG A 1 206 ? 16.603 -6.033 -3.392 1.00 97.75 206 ARG A O 1
ATOM 1706 N N . SER A 1 207 ? 15.459 -6.829 -1.628 1.00 97.31 207 SER A N 1
ATOM 1707 C CA . SER A 1 207 ? 15.741 -8.244 -1.882 1.00 97.31 207 SER A CA 1
ATOM 1708 C C . SER A 1 207 ? 14.866 -8.796 -3.012 1.00 97.31 207 SER A C 1
ATOM 1710 O O . SER A 1 207 ? 15.381 -9.379 -3.967 1.00 97.31 207 SER A O 1
ATOM 1712 N N . VAL A 1 208 ? 13.554 -8.541 -2.967 1.00 97.88 208 VAL A N 1
ATOM 1713 C CA . VAL A 1 208 ? 12.591 -9.044 -3.960 1.00 97.88 208 VAL A CA 1
ATOM 1714 C C . VAL A 1 208 ? 12.883 -8.520 -5.365 1.00 97.88 208 VAL A C 1
ATOM 1716 O O . VAL A 1 208 ? 12.915 -9.306 -6.307 1.00 97.88 208 VAL A O 1
ATOM 1719 N N . ILE A 1 209 ? 13.193 -7.229 -5.529 1.00 97.94 209 ILE A N 1
ATOM 1720 C CA . ILE A 1 209 ? 13.485 -6.659 -6.857 1.00 97.94 209 ILE A CA 1
ATOM 1721 C C . ILE A 1 209 ? 14.746 -7.249 -7.505 1.00 97.94 209 ILE A C 1
ATOM 1723 O O . ILE A 1 209 ? 14.963 -7.068 -8.700 1.00 97.94 209 ILE A O 1
ATOM 1727 N N . LYS A 1 210 ? 15.590 -7.964 -6.751 1.00 97.25 210 LYS A N 1
ATOM 1728 C CA . LYS A 1 210 ? 16.772 -8.652 -7.287 1.00 97.25 210 LYS A CA 1
ATOM 1729 C C . LYS A 1 210 ? 16.477 -10.072 -7.775 1.00 97.25 210 LYS A C 1
ATOM 1731 O O . LYS A 1 210 ? 17.354 -10.657 -8.410 1.00 97.25 210 LYS A O 1
ATOM 1736 N N . GLN A 1 211 ? 15.296 -10.621 -7.504 1.00 98.25 211 GLN A N 1
ATOM 1737 C CA . GLN A 1 211 ? 14.900 -11.942 -7.988 1.00 98.25 211 GLN A CA 1
ATOM 1738 C C . GLN A 1 211 ? 14.713 -11.922 -9.508 1.00 98.25 211 GLN A C 1
ATOM 1740 O O . GLN A 1 211 ? 14.239 -10.933 -10.070 1.00 98.25 211 GLN A O 1
ATOM 1745 N N . ASP A 1 212 ? 15.085 -13.008 -10.183 1.00 98.25 212 ASP A N 1
ATOM 1746 C CA . ASP A 1 212 ? 15.150 -13.031 -11.649 1.00 98.25 212 ASP A CA 1
ATOM 1747 C C . ASP A 1 212 ? 13.778 -12.902 -12.316 1.00 98.25 212 ASP A C 1
ATOM 1749 O O . ASP A 1 212 ? 13.659 -12.239 -13.346 1.00 98.25 212 ASP A O 1
ATOM 1753 N N . GLU A 1 213 ? 12.726 -13.442 -11.702 1.00 98.19 213 GLU A N 1
ATOM 1754 C CA . GLU A 1 213 ? 11.348 -13.261 -12.169 1.00 98.19 213 GLU A CA 1
ATOM 1755 C C . GLU A 1 213 ? 10.920 -11.785 -12.109 1.00 98.19 213 GLU A C 1
ATOM 1757 O O . GLU A 1 213 ? 10.368 -11.248 -13.071 1.00 98.19 213 GLU A O 1
ATOM 1762 N N . VAL A 1 214 ? 11.254 -11.093 -11.016 1.00 98.38 214 VAL A N 1
ATOM 1763 C CA . VAL A 1 214 ? 10.920 -9.676 -10.814 1.00 98.38 214 VAL A CA 1
ATOM 1764 C C . VAL A 1 214 ? 11.729 -8.773 -11.744 1.00 98.38 214 VAL A C 1
ATOM 1766 O O . VAL A 1 214 ? 11.176 -7.856 -12.355 1.00 98.38 214 VAL A O 1
ATOM 1769 N N . LYS A 1 215 ? 13.021 -9.070 -11.928 1.00 98.25 215 LYS A N 1
ATOM 1770 C CA . LYS A 1 215 ? 13.846 -8.421 -12.957 1.00 98.25 215 LYS A CA 1
ATOM 1771 C C . LYS A 1 215 ? 13.236 -8.603 -14.334 1.00 98.25 215 LYS A C 1
ATOM 1773 O O . LYS A 1 215 ? 13.046 -7.624 -15.045 1.00 98.25 215 LYS A O 1
ATOM 1778 N N . SER A 1 216 ? 12.884 -9.831 -14.697 1.00 98.25 216 SER A N 1
ATOM 1779 C CA . SER A 1 216 ? 12.283 -10.130 -15.999 1.00 98.25 216 SER A CA 1
ATOM 1780 C C . SER A 1 216 ? 10.964 -9.381 -16.194 1.00 98.25 216 SER A C 1
ATOM 1782 O O . SER A 1 216 ? 10.701 -8.876 -17.283 1.00 98.25 216 SER A O 1
ATOM 1784 N N . PHE A 1 217 ? 10.157 -9.236 -15.139 1.00 98.69 217 PHE A N 1
ATOM 1785 C CA . PHE A 1 217 ? 8.927 -8.448 -15.165 1.00 98.69 217 PHE A CA 1
ATOM 1786 C C . PHE A 1 217 ? 9.186 -6.963 -15.461 1.00 98.69 217 PHE A C 1
ATOM 1788 O O . PHE A 1 217 ? 8.585 -6.417 -16.389 1.00 98.69 217 PHE A O 1
ATOM 1795 N N . PHE A 1 218 ? 10.093 -6.314 -14.722 1.00 98.44 218 PHE A N 1
ATOM 1796 C CA . PHE A 1 218 ? 10.366 -4.876 -14.856 1.00 98.44 218 PHE A CA 1
ATOM 1797 C C . PHE A 1 218 ? 11.258 -4.506 -16.049 1.00 98.44 218 PHE A C 1
ATOM 1799 O O . PHE A 1 218 ? 11.157 -3.389 -16.561 1.00 98.44 218 PHE A O 1
ATOM 1806 N N . LEU A 1 219 ? 12.099 -5.426 -16.523 1.00 97.62 219 LEU A N 1
ATOM 1807 C CA . LEU A 1 219 ? 12.988 -5.225 -17.674 1.00 97.62 219 LEU A CA 1
ATOM 1808 C C . LEU A 1 219 ? 12.397 -5.740 -18.991 1.00 97.62 219 LEU A C 1
ATOM 1810 O O . LEU A 1 219 ? 13.048 -5.652 -20.032 1.00 97.62 219 LEU A O 1
ATOM 1814 N N . ALA A 1 220 ? 11.169 -6.261 -18.967 1.00 97.88 220 ALA A N 1
ATOM 1815 C CA . ALA A 1 220 ? 10.494 -6.733 -20.164 1.00 97.88 220 ALA A CA 1
ATOM 1816 C C . ALA A 1 220 ? 10.404 -5.642 -21.243 1.00 97.88 220 ALA A C 1
ATOM 1818 O O . ALA A 1 220 ? 10.147 -4.464 -20.973 1.00 97.88 220 ALA A O 1
ATOM 1819 N N . LYS A 1 221 ? 10.570 -6.061 -22.500 1.00 96.38 221 LYS A N 1
ATOM 1820 C CA . LYS A 1 221 ? 10.374 -5.192 -23.661 1.00 96.38 221 LYS A CA 1
ATOM 1821 C C . LYS A 1 221 ? 8.934 -4.670 -23.667 1.00 96.38 221 LYS A C 1
ATOM 1823 O O . LYS A 1 221 ? 8.002 -5.450 -23.528 1.00 96.38 221 LYS A O 1
ATOM 1828 N N . GLY A 1 222 ? 8.774 -3.366 -23.876 1.00 94.88 222 GLY A N 1
ATOM 1829 C CA . GLY A 1 222 ? 7.467 -2.699 -23.881 1.00 94.88 222 GLY A CA 1
ATOM 1830 C C . GLY A 1 222 ? 7.221 -1.852 -22.636 1.00 94.88 222 GLY A C 1
ATOM 1831 O O . GLY A 1 222 ? 6.541 -0.837 -22.742 1.00 94.88 222 GLY A O 1
ATOM 1832 N N . ASN A 1 223 ? 7.866 -2.179 -21.513 1.00 96.25 223 ASN A N 1
ATOM 1833 C CA . ASN A 1 223 ? 7.875 -1.338 -20.320 1.00 96.25 223 ASN A CA 1
ATOM 1834 C C . ASN A 1 223 ? 8.517 0.035 -20.615 1.00 96.25 223 ASN A C 1
ATOM 1836 O O . ASN A 1 223 ? 9.461 0.116 -21.419 1.00 96.25 223 ASN A O 1
ATOM 1840 N N . ILE A 1 224 ? 8.029 1.091 -19.950 1.00 92.31 224 ILE A N 1
ATOM 1841 C CA . ILE A 1 224 ? 8.660 2.427 -19.969 1.00 92.31 224 ILE A CA 1
ATOM 1842 C C . ILE A 1 224 ? 10.098 2.378 -19.448 1.00 92.31 224 ILE A C 1
ATOM 1844 O O . ILE A 1 224 ? 10.381 1.606 -18.503 1.00 92.31 224 ILE A O 1
#

Foldseek 3Di:
DDDDDDDPACDPVVVVVQVVLQVDPVQWPPVVLVVVVPDDDQVQCVVAPNDDRGTAGDDDDFKDKDKDKDPPLVNWIKIKMWIKGADDPLCCVVQPPHGMFTLAMEIETAPDDDPVCCSPFKDKDWDCRLPVKIKIWMWGDHPQEIWTKMWIADSNGFIWMATVNDIDRCVQARYKYWFQFPVRDIDIDGDHDPGDHPVCVVVVVVVVCPDPVNSCVRVPPRTD

Radius of gyration: 18.59 Å; chains: 1; bounding box: 44×48×46 Å